Protein 7CDB (pdb70)

B-factor: mean 19.44, std 10.84, range [3.75, 73.02]

GO terms:
  GO:0061723 glycophagy (P, IMP)
  GO:0005515 protein binding (F, IPI)

Sequence (259 aa):
PGSEFMKFQYKEDHPFEYRKKEGEKIRKKYPDDRVPVIVEKAPKARVPDLDKRKYLVPSSDLTVGQFYFLIRRKRIHLRPEDALFFFVNNTIPPTSATMGQLYEDNHEEDYFLYVAYSDESVYGKPGSEFMKFQYKEDHPFEYRKKEGEKIRKKYPDRVPVIVEKAPKARVPDLDKRKYLVPSSDLTVGQFYFLIRKRIHLRPEDALFFFVNNTIPPTSATMGQLYEDNHEEDYFLYVAYSDESVYGKEEYGYECLDGKDCAS

Structure (mmCIF, N/CA/C/O backbone):
data_7CDB
#
_entry.id   7CDB
#
_cell.length_a   89.379
_cell.length_b   89.379
_cell.length_c   115.004
_cell.angle_alpha   90.000
_cell.angle_beta   90.000
_cell.angle_gamma   120.000
#
_symmetry.space_group_name_H-M   'P 61 2 2'
#
loop_
_entity.id
_entity.type
_enti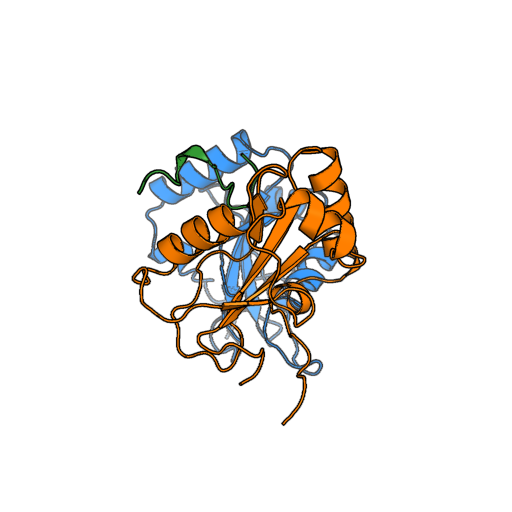ty.pdbx_description
1 polymer 'Gamma-aminobutyric acid receptor-associated protein-like 1'
2 polymer 'Gamma-aminobutyric acid receptor subunit gamma-2'
3 non-polymer 'CITRIC ACID'
4 non-polymer 'ACETATE ION'
5 water water
#
loop_
_atom_site.group_PDB
_atom_site.id
_atom_site.type_symbol
_atom_site.label_atom_id
_atom_site.label_alt_id
_atom_site.label_comp_id
_atom_site.label_asym_id
_atom_site.label_entity_id
_atom_site.label_seq_id
_atom_site.pdbx_PDB_ins_code
_atom_site.Cartn_x
_atom_site.Cartn_y
_atom_site.Cartn_z
_atom_site.occupancy
_atom_site.B_iso_or_equiv
_atom_site.auth_seq_id
_atom_site.auth_comp_id
_atom_site.auth_asym_id
_atom_site.auth_atom_id
_atom_site.pdbx_PDB_model_num
ATOM 1 N N . PRO A 1 2 ? 106.377 57.623 23.055 1.00 49.43 -4 PRO A N 1
ATOM 2 C CA . PRO A 1 2 ? 105.152 57.355 22.292 1.00 47.86 -4 PRO A CA 1
ATOM 3 C C . PRO A 1 2 ? 104.808 58.500 21.331 1.00 41.84 -4 PRO A C 1
ATOM 4 O O . PRO A 1 2 ? 104.631 59.639 21.763 1.00 42.73 -4 PRO A O 1
ATOM 8 N N . GLY A 1 3 ? 104.679 58.191 20.051 1.00 34.59 -3 GLY A N 1
ATOM 9 C CA . GLY A 1 3 ? 104.643 59.203 19.021 1.00 27.61 -3 GLY A CA 1
ATOM 10 C C . GLY A 1 3 ? 105.926 59.211 18.217 1.00 21.90 -3 GLY A C 1
ATOM 11 O O . GLY A 1 3 ? 106.705 58.256 18.214 1.00 21.82 -3 GLY A O 1
ATOM 12 N N . SER A 1 4 ? 106.146 60.314 17.516 1.00 15.88 -2 SER A N 1
ATOM 13 C CA . SER A 1 4 ? 107.275 60.373 16.602 1.00 13.02 -2 SER A CA 1
ATOM 14 C C . SER A 1 4 ? 108.605 60.547 17.347 1.00 10.15 -2 SER A C 1
ATOM 15 O O . SER A 1 4 ? 108.668 60.975 18.501 1.00 12.06 -2 SER A O 1
ATOM 18 N N . GLU A 1 5 ? 109.688 60.232 16.654 1.00 10.03 -1 GLU A N 1
ATOM 19 C CA . GLU A 1 5 ? 111.004 60.479 17.205 1.00 11.94 -1 GLU A CA 1
ATOM 20 C C . GLU A 1 5 ? 111.894 60.970 16.075 1.00 9.81 -1 GLU A C 1
ATOM 21 O O . GLU A 1 5 ? 111.725 60.557 14.927 1.00 10.92 -1 GLU A O 1
ATOM 27 N N . PHE A 1 6 ? 112.804 61.888 16.390 1.00 8.20 0 PHE A N 1
ATOM 28 C CA . PHE A 1 6 ? 113.687 62.436 15.367 1.00 10.79 0 PHE A CA 1
ATOM 29 C C . PHE A 1 6 ? 114.618 61.352 14.816 1.00 10.71 0 PHE A C 1
ATOM 30 O O . PHE A 1 6 ? 115.195 60.566 15.572 1.00 7.97 0 PHE A O 1
ATOM 38 N N . MET A 1 7 ? 114.739 61.293 13.491 1.00 9.43 1 MET A N 1
ATOM 39 C CA . MET A 1 7 ? 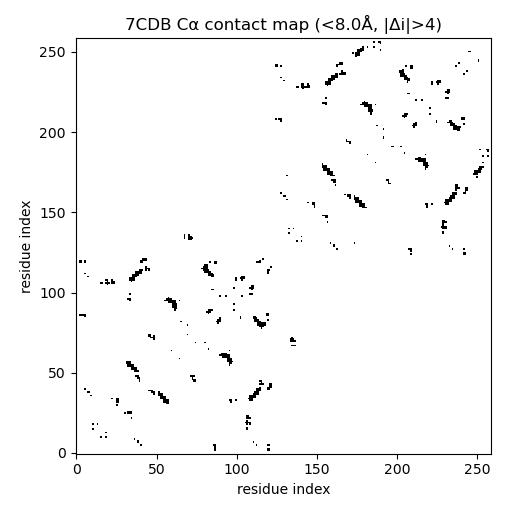115.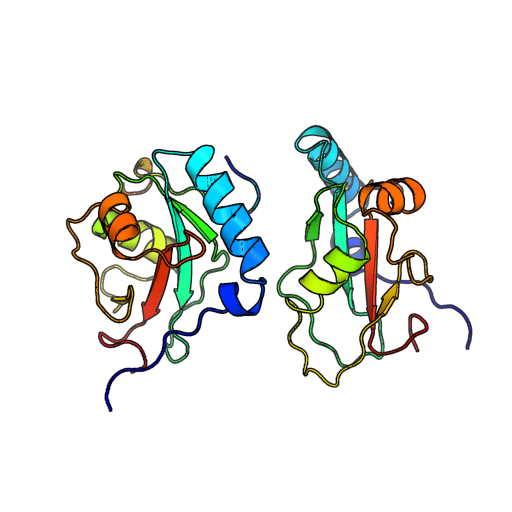598 60.302 12.834 1.00 8.74 1 MET A CA 1
ATOM 40 C C . MET A 1 7 ? 117.050 60.776 12.895 1.00 7.68 1 MET A C 1
ATOM 41 O O . MET A 1 7 ? 117.412 61.790 12.291 1.00 7.57 1 MET A O 1
ATOM 46 N N . LYS A 1 8 ? 117.872 60.083 13.665 1.00 10.27 2 LYS A N 1
ATOM 47 C CA . LYS A 1 8 ? 119.282 60.425 13.768 1.00 11.64 2 LYS A CA 1
ATOM 48 C C . LYS A 1 8 ? 120.071 59.594 12.767 1.00 11.73 2 LYS A C 1
ATOM 49 O O . LYS A 1 8 ? 119.909 58.371 12.701 1.00 11.49 2 LYS A O 1
ATOM 55 N N . PHE A 1 9 ? 120.952 60.246 12.023 1.00 9.53 3 PHE A N 1
ATOM 56 C CA . PHE A 1 9 ? 121.795 59.558 11.063 1.00 9.62 3 PHE A CA 1
ATOM 57 C C . PHE A 1 9 ? 123.251 59.773 11.423 1.00 14.04 3 PHE A C 1
ATOM 58 O O . PHE A 1 9 ? 123.701 60.918 11.580 1.00 12.33 3 PHE A O 1
ATOM 66 N N . GLN A 1 10 ? 123.982 58.667 11.546 1.00 15.67 4 GLN A N 1
ATOM 67 C CA . GLN A 1 10 ? 125.408 58.757 11.813 1.00 18.90 4 GLN A CA 1
ATOM 68 C C . GLN A 1 10 ? 126.126 59.536 10.724 1.00 15.93 4 GLN A C 1
ATOM 69 O O . GLN A 1 10 ? 127.108 60.227 11.013 1.00 11.80 4 GLN A O 1
ATOM 75 N N . TYR A 1 11 ? 125.666 59.428 9.470 1.00 14.13 5 TYR A N 1
ATOM 76 C CA . TYR A 1 11 ? 126.304 60.184 8.399 1.00 14.16 5 TYR A CA 1
ATOM 77 C C . TYR A 1 11 ? 126.288 61.682 8.705 1.00 13.18 5 TYR A C 1
ATOM 78 O O . TYR A 1 11 ? 127.271 62.386 8.427 1.00 12.65 5 TYR A O 1
ATOM 87 N N . LYS A 1 12 ? 125.208 62.179 9.339 1.00 11.19 6 LYS A N 1
ATOM 88 C CA . LYS A 1 12 ? 125.135 63.592 9.710 1.00 13.03 6 LYS A CA 1
ATOM 89 C C . LYS A 1 12 ? 125.963 63.915 10.948 1.00 16.60 6 LYS A C 1
ATOM 90 O O . LYS A 1 12 ? 126.481 65.037 11.066 1.00 13.23 6 LYS A O 1
ATOM 96 N N . GLU A 1 13 ? 126.107 62.963 11.880 1.00 17.02 7 GLU A N 1
ATOM 97 C CA . GLU A 1 13 ? 127.020 63.177 13.003 1.00 19.49 7 GLU A CA 1
ATOM 98 C C . GLU A 1 13 ? 128.477 63.183 12.563 1.00 18.68 7 GLU A C 1
ATOM 99 O O . GLU A 1 13 ? 129.296 63.904 13.147 1.00 17.93 7 GLU A O 1
ATOM 105 N N . ASP A 1 14 ? 128.832 62.358 11.569 1.00 17.30 8 ASP A N 1
ATOM 106 C CA . ASP A 1 14 ? 130.237 62.167 11.223 1.00 17.98 8 ASP A CA 1
ATOM 107 C C . ASP A 1 14 ? 130.771 63.234 10.286 1.00 16.29 8 ASP A C 1
ATOM 108 O O . ASP A 1 14 ? 131.987 63.393 10.198 1.00 16.22 8 ASP A O 1
ATOM 113 N N . HIS A 1 15 ? 129.904 63.947 9.567 1.00 15.23 9 HIS A N 1
ATOM 114 C CA . HIS A 1 15 ? 130.352 64.888 8.542 1.00 15.77 9 HIS A CA 1
ATOM 115 C C . HIS A 1 15 ? 129.644 66.221 8.747 1.00 15.11 9 HIS A C 1
ATOM 116 O O . HIS A 1 15 ? 128.398 66.253 8.813 1.00 18.17 9 HIS A O 1
ATOM 123 N N . PRO A 1 16 ? 130.377 67.337 8.803 1.00 15.52 10 PRO A N 1
ATOM 124 C CA . PRO A 1 16 ? 129.734 68.662 8.867 1.00 14.72 10 PRO A CA 1
ATOM 125 C C . PRO A 1 16 ? 128.788 68.886 7.694 1.00 12.75 10 PRO A C 1
ATOM 126 O O . PRO A 1 16 ? 128.964 68.314 6.620 1.00 13.13 10 PRO A O 1
ATOM 130 N N . PHE A 1 17 ? 127.804 69.775 7.896 1.00 14.20 11 PHE A N 1
ATOM 131 C CA . PHE A 1 17 ? 126.861 70.096 6.822 1.00 14.18 11 PHE A CA 1
ATOM 132 C C . PHE A 1 17 ? 127.567 70.507 5.536 1.00 15.12 11 PHE A C 1
ATOM 133 O O . PHE A 1 17 ? 127.181 70.087 4.437 1.00 14.10 11 PHE A O 1
ATOM 141 N N . GLU A 1 18 ? 128.599 71.335 5.636 1.00 16.83 12 GLU A N 1
ATOM 142 C CA . GLU A 1 18 ? 129.177 71.848 4.401 1.00 20.94 12 GLU A CA 1
ATOM 143 C C . GLU A 1 18 ? 129.870 70.734 3.622 1.00 19.38 12 GLU A C 1
ATOM 144 O O . GLU A 1 18 ? 129.776 70.687 2.393 1.00 18.59 12 GLU A O 1
ATOM 150 N N . TYR A 1 19 ? 130.512 69.798 4.321 1.00 17.48 13 TYR A N 1
ATOM 151 C CA . TYR A 1 19 ? 131.053 68.608 3.670 1.00 16.31 13 TYR A CA 1
ATOM 152 C C . TYR A 1 19 ? 129.957 67.821 2.954 1.00 16.99 13 TYR A C 1
ATOM 153 O O . TYR A 1 19 ? 130.128 67.396 1.800 1.00 14.64 13 TYR A O 1
ATOM 162 N N . ARG A 1 20 ? 128.830 67.592 3.633 1.00 13.43 14 ARG A N 1
ATOM 163 C CA . ARG A 1 20 ? 127.762 66.808 3.022 1.00 13.60 14 ARG A CA 1
ATOM 164 C C . ARG A 1 20 ? 127.215 67.520 1.802 1.00 14.19 14 ARG A C 1
ATOM 165 O O . ARG A 1 20 ? 127.039 66.906 0.744 1.00 14.40 14 ARG A O 1
ATOM 173 N N . LYS A 1 21 ? 126.997 68.834 1.911 1.00 15.07 15 LYS A N 1
ATOM 174 C CA . LYS A 1 21 ? 126.459 69.585 0.782 1.00 16.89 15 LYS A CA 1
ATOM 175 C C . LYS A 1 21 ? 127.405 69.572 -0.426 1.00 17.26 15 LYS A C 1
ATOM 176 O O . LYS A 1 21 ? 126.932 69.437 -1.565 1.00 18.26 15 LYS A O 1
ATOM 182 N N . LYS A 1 22 ? 128.736 69.705 -0.222 1.00 18.60 16 LYS A N 1
ATOM 183 C CA . LYS A 1 22 ? 129.657 69.554 -1.365 1.00 21.43 16 LYS A CA 1
ATOM 184 C C . LYS A 1 22 ? 129.457 68.218 -2.054 1.00 19.51 16 LYS A C 1
ATOM 185 O O . LYS A 1 22 ? 129.444 68.136 -3.287 1.00 17.30 16 LYS A O 1
ATOM 191 N N . GLU A 1 23 ? 129.391 67.142 -1.266 1.00 20.18 17 GLU A N 1
ATOM 192 C CA . GLU A 1 23 ? 129.319 65.814 -1.856 1.00 20.81 17 GLU A CA 1
ATOM 193 C C . GLU A 1 23 ? 127.989 65.623 -2.575 1.00 18.04 17 GLU A C 1
ATOM 194 O O . GLU A 1 23 ? 127.954 65.181 -3.734 1.00 15.11 17 GLU A O 1
ATOM 200 N N . GLY A 1 24 ? 126.887 66.007 -1.920 1.00 16.89 18 GLY A N 1
ATOM 201 C CA . GLY A 1 24 ? 125.586 65.939 -2.568 1.00 15.45 18 GLY A CA 1
ATOM 202 C C . GLY A 1 24 ? 125.546 66.690 -3.887 1.00 20.19 18 GLY A C 1
ATOM 203 O O . GLY A 1 24 ? 125.024 66.184 -4.886 1.00 23.56 18 GLY A O 1
ATOM 204 N N . GLU A 1 25 ? 126.106 67.900 -3.916 1.00 18.70 19 GLU A N 1
ATOM 205 C CA . GLU A 1 25 ? 126.080 68.677 -5.148 1.00 22.71 19 GLU A CA 1
ATOM 206 C C . GLU A 1 25 ? 127.003 68.077 -6.205 1.00 22.99 19 GLU A C 1
ATOM 207 O O . GLU A 1 25 ? 126.627 67.983 -7.376 1.00 23.15 19 GLU A O 1
ATOM 213 N N . LYS A 1 26 ? 128.210 67.661 -5.817 1.00 23.19 20 LYS A N 1
ATOM 214 C CA . LYS A 1 26 ? 129.116 67.018 -6.771 1.00 22.93 20 LYS A CA 1
ATOM 215 C C . LYS A 1 26 ? 128.459 65.804 -7.423 1.00 19.51 20 LYS A C 1
ATOM 216 O O . LYS A 1 26 ? 128.520 65.625 -8.646 1.00 18.22 20 LYS A O 1
ATOM 219 N N . ILE A 1 27 ? 127.808 64.969 -6.611 1.00 18.53 21 ILE A N 1
ATOM 220 C CA . ILE A 1 27 ? 127.150 63.759 -7.102 1.00 17.57 21 ILE A CA 1
ATOM 221 C C . ILE A 1 27 ? 126.051 64.108 -8.100 1.00 19.84 21 ILE A C 1
ATOM 222 O O . ILE A 1 27 ? 125.943 63.504 -9.177 1.00 19.80 21 ILE A O 1
ATOM 227 N N . ARG A 1 28 ? 125.195 65.071 -7.742 1.00 20.56 22 ARG A N 1
ATOM 228 C CA . ARG A 1 28 ? 124.127 65.471 -8.654 1.00 21.21 22 ARG A CA 1
ATOM 229 C C . ARG A 1 28 ? 124.681 66.048 -9.945 1.00 21.77 22 ARG A C 1
ATOM 230 O O . ARG A 1 28 ? 124.087 65.853 -11.008 1.00 23.35 22 ARG A O 1
ATOM 238 N N . LYS A 1 29 ? 125.815 66.755 -9.886 1.00 19.77 23 LYS A N 1
ATOM 239 C CA . LYS A 1 29 ? 126.406 67.260 -11.118 1.00 20.85 23 LYS A CA 1
ATOM 240 C C . LYS A 1 29 ? 127.053 66.141 -11.933 1.00 22.72 23 LYS A C 1
ATOM 241 O O . LYS A 1 29 ? 126.894 66.083 -13.161 1.00 21.45 23 LYS A O 1
ATOM 243 N N . LYS A 1 30 ? 127.801 65.254 -11.280 1.00 22.47 24 LYS A N 1
ATOM 244 C CA . LYS A 1 30 ? 128.548 64.232 -12.013 1.00 23.07 24 LYS A CA 1
ATOM 245 C C . LYS A 1 30 ? 127.652 63.107 -12.531 1.00 21.12 24 LYS A C 1
ATOM 246 O O . LYS A 1 30 ? 127.920 62.557 -13.606 1.00 18.84 24 LYS A O 1
ATOM 249 N N . TYR A 1 31 ? 126.600 62.740 -11.785 1.00 20.16 25 TYR A N 1
ATOM 250 C CA . TYR A 1 31 ? 125.685 61.657 -12.161 1.00 19.75 25 TYR A CA 1
ATOM 251 C C . TYR A 1 31 ? 124.246 62.160 -12.142 1.00 16.55 25 TYR A C 1
ATOM 252 O O . TYR A 1 31 ? 123.468 61.812 -11.244 1.00 18.10 25 TYR A O 1
ATOM 261 N N . PRO A 1 32 ? 123.838 62.928 -13.151 1.00 19.77 26 PRO A N 1
ATOM 262 C CA . PRO A 1 32 ? 122.479 63.507 -13.127 1.00 19.24 26 PRO A CA 1
ATOM 263 C C . PRO A 1 32 ? 121.370 62.475 -13.148 1.00 19.17 26 PRO A C 1
ATOM 264 O O . PRO A 1 32 ? 120.234 62.807 -12.782 1.00 22.09 26 PRO A O 1
ATOM 268 N N . ASP A 1 33 ? 121.640 61.239 -13.562 1.00 19.75 27 ASP A N 1
ATOM 269 C CA A ASP A 1 33 ? 120.582 60.234 -13.580 0.63 19.33 27 ASP A CA 1
ATOM 270 C CA B ASP A 1 33 ? 120.649 60.174 -13.607 0.37 19.44 27 ASP A CA 1
ATOM 271 C C . ASP A 1 33 ? 120.527 59.421 -12.292 1.00 18.65 27 ASP A C 1
ATOM 272 O O . ASP A 1 33 ? 119.739 58.472 -12.206 1.00 18.66 27 ASP A O 1
ATOM 281 N N . ARG A 1 34 ? 121.307 59.794 -11.280 1.00 17.59 28 ARG A N 1
ATOM 282 C CA . ARG A 1 34 ? 121.326 59.110 -9.996 1.00 15.03 28 ARG A CA 1
ATOM 283 C C . ARG A 1 34 ? 121.004 60.078 -8.861 1.00 13.87 28 ARG A C 1
ATOM 284 O O . ARG A 1 34 ? 121.153 61.299 -8.989 1.00 13.09 28 ARG A O 1
ATOM 292 N N . VAL A 1 35 ? 120.550 59.518 -7.743 1.00 13.84 29 VAL A N 1
ATOM 293 C CA . VAL A 1 35 ? 120.325 60.314 -6.541 1.00 13.03 29 VAL A CA 1
ATOM 294 C C . VAL A 1 35 ? 121.134 59.726 -5.384 1.00 12.35 29 VAL A C 1
ATOM 295 O O . VAL A 1 35 ? 121.166 58.495 -5.193 1.00 11.81 29 VAL A O 1
ATOM 299 N N . PRO A 1 36 ? 121.799 60.570 -4.595 1.00 10.00 30 PRO A N 1
ATOM 300 C CA . PRO A 1 36 ? 122.598 60.080 -3.461 1.00 12.54 30 PRO A CA 1
ATOM 301 C C . PRO A 1 36 ? 121.707 59.814 -2.258 1.00 12.14 30 PRO A C 1
ATOM 302 O O . PRO A 1 36 ? 120.864 60.643 -1.892 1.00 9.92 30 PRO A O 1
ATOM 306 N N . VAL A 1 37 ? 121.899 58.650 -1.645 1.00 11.11 31 VAL A N 1
ATOM 307 C CA . VAL A 1 37 ? 120.996 58.151 -0.611 1.00 9.64 31 VAL A CA 1
ATOM 308 C C . VAL A 1 37 ? 121.838 57.602 0.527 1.00 11.67 31 VAL A C 1
ATOM 309 O O . VAL A 1 37 ? 122.795 56.856 0.286 1.00 11.53 31 VAL A O 1
ATOM 313 N N . ILE A 1 38 ? 121.483 57.977 1.759 1.00 8.23 32 ILE A N 1
ATOM 314 C CA . ILE A 1 38 ? 122.085 57.437 2.975 1.00 9.10 32 ILE A CA 1
ATOM 315 C C . ILE A 1 38 ? 121.098 56.449 3.583 1.00 9.72 32 ILE A C 1
ATOM 316 O O . ILE A 1 38 ? 119.918 56.783 3.773 1.00 8.47 32 ILE A O 1
ATOM 321 N N . VAL A 1 39 ? 121.561 55.231 3.882 1.00 9.09 33 VAL A N 1
ATOM 322 C CA . VAL A 1 39 ? 120.675 54.177 4.373 1.00 9.45 33 VAL A CA 1
ATOM 323 C C . VAL A 1 39 ? 121.252 53.642 5.682 1.00 11.04 33 VAL A C 1
ATOM 324 O O . VAL A 1 39 ? 122.342 53.060 5.687 1.00 11.80 33 VAL A O 1
ATOM 328 N N . GLU A 1 40 ? 120.540 53.856 6.7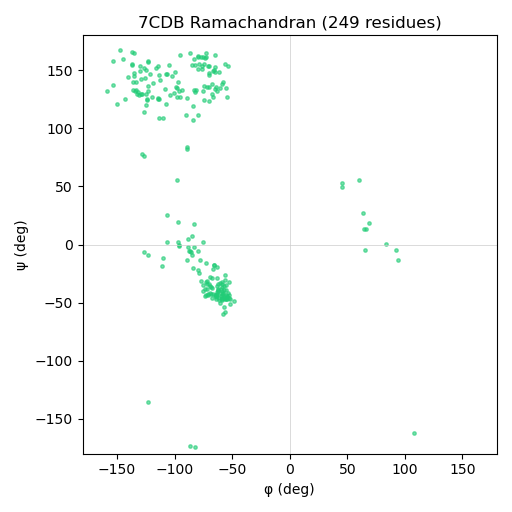97 1.00 10.38 34 GLU A N 1
ATOM 329 C CA . GLU A 1 40 ? 121.007 53.411 8.115 1.00 9.80 34 GLU A CA 1
ATOM 330 C C . GLU A 1 40 ? 119.868 52.788 8.910 1.00 12.57 34 GLU A C 1
ATOM 331 O O . GLU A 1 40 ? 118.693 52.944 8.570 1.00 10.91 34 GLU A O 1
ATOM 337 N N . LYS A 1 41 ? 120.227 52.085 9.992 1.00 10.02 35 LYS A N 1
ATOM 338 C CA . LYS A 1 41 ? 119.208 51.439 10.809 1.00 12.90 35 LYS A CA 1
ATOM 339 C C . LYS A 1 41 ? 118.520 52.423 11.756 1.00 13.25 35 LYS A C 1
ATOM 340 O O . LYS A 1 41 ? 119.100 53.419 12.201 1.00 10.93 35 LYS A O 1
ATOM 346 N N . ALA A 1 42 ? 117.270 52.121 12.066 1.00 11.35 36 ALA A N 1
ATOM 347 C CA . ALA A 1 42 ? 116.507 52.815 13.086 1.00 9.41 36 ALA A CA 1
ATOM 348 C C . ALA A 1 42 ? 116.849 52.263 14.470 1.00 9.59 36 ALA A C 1
ATOM 349 O O . ALA A 1 42 ? 117.289 51.114 14.599 1.00 10.00 36 ALA A O 1
ATOM 351 N N . PRO A 1 43 ? 116.674 53.058 15.522 1.00 9.65 37 PRO A N 1
ATOM 352 C CA . PRO A 1 43 ? 116.956 52.549 16.868 1.00 11.46 37 PRO A CA 1
ATOM 353 C C . PRO A 1 43 ? 115.993 51.432 17.240 1.00 13.43 37 PRO A C 1
ATOM 354 O O . PRO A 1 43 ? 114.950 51.237 16.608 1.00 13.66 37 PRO A O 1
ATOM 358 N N . LYS A 1 44 ? 116.379 50.676 18.270 1.00 14.85 38 LYS A N 1
ATOM 359 C CA . LYS A 1 44 ? 115.629 49.570 18.873 1.00 16.88 38 LYS A CA 1
ATOM 360 C C . LYS A 1 44 ? 115.438 48.377 17.945 1.00 15.59 38 LYS A C 1
ATOM 361 O O . LYS A 1 44 ? 114.895 47.349 18.385 1.00 16.07 38 LYS A O 1
ATOM 367 N N . ALA A 1 45 ? 115.866 48.460 16.690 1.00 14.87 39 ALA A N 1
ATOM 368 C CA . ALA A 1 45 ? 115.752 47.341 15.767 1.00 14.21 39 ALA A CA 1
ATOM 369 C C . ALA A 1 45 ? 116.999 46.476 15.874 1.00 14.44 39 ALA A C 1
ATOM 370 O O . ALA A 1 45 ? 118.116 46.989 15.758 1.00 11.35 39 ALA A O 1
ATOM 372 N N . ARG A 1 46 ? 116.818 45.172 16.117 1.00 9.75 40 ARG A N 1
ATOM 373 C CA . ARG A 1 46 ? 117.952 44.249 16.121 1.00 12.67 40 ARG A CA 1
ATOM 374 C C . ARG A 1 46 ? 118.133 43.734 14.696 1.00 17.71 40 ARG A C 1
ATOM 375 O O . ARG A 1 46 ? 117.673 42.654 14.325 1.00 17.11 40 ARG A O 1
ATOM 383 N N . VAL A 1 47 ? 118.808 44.555 13.896 1.00 18.12 41 VAL A N 1
ATOM 384 C CA . VAL A 1 47 ? 119.064 44.312 12.475 1.00 16.61 41 VAL A CA 1
ATOM 385 C C . VAL A 1 47 ? 120.511 44.682 12.192 1.00 17.31 41 VAL A C 1
ATOM 386 O O . VAL A 1 47 ? 121.116 45.470 12.939 1.00 19.40 41 VAL A O 1
ATOM 390 N N . PRO A 1 48 ? 121.117 44.108 11.149 1.00 18.79 42 PRO A N 1
ATOM 391 C CA . PRO A 1 48 ? 122.503 44.465 10.808 1.00 19.54 42 PRO A CA 1
ATOM 392 C C . PRO A 1 48 ? 122.620 45.870 10.247 1.00 21.94 42 PRO A C 1
ATOM 393 O O . PRO A 1 48 ? 121.675 46.421 9.670 1.00 18.46 42 PRO A O 1
ATOM 397 N N . ASP A 1 49 ? 123.800 46.455 10.435 1.00 21.26 43 ASP A N 1
ATOM 398 C CA . ASP A 1 49 ? 124.224 47.515 9.536 1.00 22.85 43 ASP A CA 1
ATOM 399 C C . ASP A 1 49 ? 124.451 46.936 8.142 1.00 20.57 43 ASP A C 1
ATOM 400 O O . ASP A 1 49 ? 124.821 45.770 7.978 1.00 21.19 43 ASP A O 1
ATOM 405 N N . LEU A 1 50 ? 124.225 47.764 7.129 1.00 20.17 44 LEU A N 1
ATOM 406 C CA . LEU A 1 50 ? 124.702 47.418 5.802 1.00 18.07 44 LEU A CA 1
ATOM 407 C C . LEU A 1 50 ? 126.213 47.572 5.758 1.00 18.31 44 LEU A C 1
ATOM 408 O O . LEU A 1 50 ? 126.805 48.254 6.595 1.00 12.79 44 LEU A O 1
ATOM 413 N N . ASP A 1 51 ? 126.836 46.934 4.762 1.00 19.31 45 ASP A N 1
ATOM 414 C CA . ASP A 1 51 ? 128.284 47.052 4.607 1.00 20.58 45 ASP A CA 1
ATOM 415 C C . ASP A 1 51 ? 128.696 48.489 4.315 1.00 21.47 45 ASP A C 1
ATOM 416 O O . ASP A 1 51 ? 129.817 48.892 4.648 1.00 23.46 45 ASP A O 1
ATOM 421 N N . LYS A 1 52 ? 127.815 49.269 3.683 1.00 19.92 46 LYS A N 1
ATOM 422 C CA . LYS A 1 52 ? 128.029 50.695 3.490 1.00 20.23 46 LYS A CA 1
ATOM 423 C C . LYS A 1 52 ? 126.687 51.409 3.578 1.00 18.94 46 LYS A C 1
ATOM 424 O O . LYS A 1 52 ? 125.617 50.808 3.432 1.00 11.32 46 LYS A O 1
ATOM 430 N N . ARG A 1 53 ? 126.755 52.707 3.845 1.00 11.58 47 ARG A N 1
ATOM 431 C CA . ARG A 1 53 ? 125.548 53.474 4.069 1.00 10.97 47 ARG A CA 1
ATOM 432 C C . ARG A 1 53 ? 125.249 54.468 2.957 1.00 10.30 47 ARG A C 1
ATOM 433 O O . ARG A 1 53 ? 124.112 54.919 2.866 1.00 10.54 47 ARG A O 1
ATOM 441 N N . LYS A 1 54 ? 126.236 54.819 2.117 1.00 12.89 48 LYS A N 1
ATOM 442 C CA . LYS A 1 54 ? 126.048 55.766 1.021 1.00 14.67 48 LYS A CA 1
ATOM 443 C C . LYS A 1 54 ? 125.821 55.030 -0.297 1.00 14.39 48 LYS A C 1
ATOM 444 O O . LYS A 1 54 ? 126.629 54.178 -0.681 1.00 14.81 48 LYS A O 1
ATOM 450 N N . TYR A 1 55 ? 124.735 55.377 -0.993 1.00 14.31 49 TYR A N 1
ATOM 451 C CA . TYR A 1 55 ? 124.349 54.749 -2.256 1.00 14.80 49 TYR A CA 1
ATOM 452 C C . TYR A 1 55 ? 124.078 55.812 -3.306 1.00 16.91 49 TYR A C 1
ATOM 453 O O . TYR A 1 55 ? 123.526 56.871 -2.995 1.00 17.84 49 TYR A O 1
ATOM 462 N N . LEU A 1 56 ? 124.460 55.525 -4.547 1.00 16.14 50 LEU A N 1
ATOM 463 C CA . LEU A 1 56 ? 124.085 56.346 -5.696 1.00 20.03 50 LEU A CA 1
ATOM 464 C C . LEU A 1 56 ? 123.091 55.522 -6.507 1.00 18.68 50 LEU A C 1
ATOM 465 O O . LEU A 1 56 ? 123.465 54.534 -7.150 1.00 17.14 50 LEU A O 1
ATOM 470 N N . VAL A 1 57 ? 121.836 55.936 -6.478 1.00 16.29 51 VAL A N 1
ATOM 471 C CA . VAL A 1 57 ? 120.713 55.121 -6.923 1.00 17.43 51 VAL A CA 1
ATOM 472 C C . VAL A 1 57 ? 120.197 55.692 -8.237 1.00 17.76 51 VAL A C 1
ATOM 473 O O . VAL A 1 57 ? 120.030 56.914 -8.345 1.00 15.48 51 VAL A O 1
ATOM 477 N N . PRO A 1 58 ? 119.943 54.862 -9.254 1.00 17.24 52 PRO A N 1
ATOM 478 C CA . PRO A 1 58 ? 119.281 55.361 -10.468 1.00 17.40 52 PRO A CA 1
ATOM 479 C C . PRO A 1 58 ? 117.955 56.029 -10.126 1.00 15.62 52 PRO A C 1
ATOM 480 O O . PRO A 1 58 ? 117.156 55.491 -9.362 1.00 15.11 52 PRO A O 1
ATOM 484 N N . SER A 1 59 ? 117.713 57.202 -10.725 1.00 15.43 53 SER A N 1
ATOM 485 C CA A SER A 1 59 ? 116.518 57.986 -10.413 0.52 14.33 53 SER A CA 1
ATOM 486 C CA B SER A 1 59 ? 116.518 57.966 -10.375 0.48 14.29 53 SER A CA 1
ATOM 487 C C . SER A 1 59 ? 115.227 57.261 -10.779 1.00 14.75 53 SER A C 1
ATOM 488 O O . SER A 1 59 ? 114.171 57.547 -10.203 1.00 12.10 53 SER A O 1
ATOM 493 N N . ASP A 1 60 ? 115.274 56.341 -11.742 1.00 14.97 54 ASP A N 1
ATOM 494 C CA . ASP A 1 60 ? 114.056 55.668 -12.177 1.00 17.43 54 ASP A CA 1
ATOM 495 C C . ASP A 1 60 ? 113.841 54.317 -11.503 1.00 17.31 54 ASP A C 1
ATOM 496 O O . ASP A 1 60 ? 112.813 53.673 -11.744 1.00 17.25 54 ASP A O 1
ATOM 501 N N . LEU A 1 61 ? 114.762 53.883 -10.643 1.00 15.90 55 LEU A N 1
ATOM 502 C CA . LEU A 1 61 ? 114.488 52.733 -9.787 1.00 15.47 55 LEU A CA 1
ATOM 503 C C . LEU A 1 61 ? 113.288 53.032 -8.890 1.00 11.74 55 LEU A C 1
ATOM 504 O O . LEU A 1 61 ? 113.180 54.125 -8.326 1.00 9.84 55 LEU A O 1
ATOM 509 N N . THR A 1 62 ? 112.363 52.076 -8.786 1.00 9.94 56 THR A N 1
ATOM 510 C CA . THR A 1 62 ? 111.223 52.299 -7.913 1.00 15.50 56 THR A CA 1
ATOM 511 C C . THR A 1 62 ? 111.611 52.032 -6.461 1.00 14.55 56 THR A C 1
ATOM 512 O O . THR A 1 62 ? 112.600 51.358 -6.156 1.00 9.79 56 THR A O 1
ATOM 516 N N . VAL A 1 63 ? 110.797 52.566 -5.554 1.00 13.19 57 VAL A N 1
ATOM 517 C CA . VAL A 1 63 ? 111.024 52.305 -4.143 1.00 10.46 57 VAL A CA 1
ATOM 518 C C . VAL A 1 63 ? 110.895 50.814 -3.864 1.00 11.05 57 VAL A C 1
ATOM 519 O O . VAL A 1 63 ? 111.680 50.244 -3.095 1.00 11.82 57 VAL A O 1
ATOM 523 N N . GLY A 1 64 ? 109.927 50.156 -4.513 1.00 9.46 58 GLY A N 1
ATOM 524 C CA . GLY A 1 64 ? 109.784 48.717 -4.347 1.00 11.58 58 GLY A CA 1
ATOM 525 C C . GLY A 1 64 ? 111.033 47.964 -4.760 1.00 10.10 58 GLY A C 1
ATOM 526 O O . GLY A 1 64 ? 111.445 47.007 -4.095 1.00 10.08 58 GLY A O 1
ATOM 527 N N . GLN A 1 65 ? 111.658 48.394 -5.851 1.00 9.70 59 GLN A N 1
ATOM 528 C CA . GLN A 1 65 ? 112.874 47.733 -6.321 1.00 17.80 59 GLN A CA 1
ATOM 529 C C . GLN A 1 65 ? 114.051 48.047 -5.405 1.00 16.10 59 GLN A C 1
ATOM 530 O O . GLN A 1 65 ? 114.898 47.182 -5.149 1.00 14.22 59 GLN A O 1
ATOM 536 N N . PHE A 1 66 ? 114.129 49.286 -4.915 1.00 11.23 60 PHE A N 1
ATOM 537 C CA . PHE A 1 66 ? 115.191 49.636 -3.976 1.00 13.20 60 PHE A CA 1
ATOM 538 C C . PHE A 1 66 ? 115.077 48.823 -2.699 1.00 14.38 60 PHE A C 1
ATOM 539 O O . PHE A 1 66 ? 116.088 48.370 -2.143 1.00 15.73 60 PHE A O 1
ATOM 547 N N . TYR A 1 67 ? 113.850 48.625 -2.217 1.00 10.54 61 TYR A N 1
ATOM 548 C CA . TYR A 1 67 ? 113.636 47.770 -1.063 1.00 11.22 61 TYR A CA 1
ATOM 549 C C . TYR A 1 67 ? 114.148 46.348 -1.320 1.00 12.06 61 TYR A C 1
ATOM 550 O O . TYR A 1 67 ? 114.821 45.765 -0.469 1.00 13.12 61 TYR A O 1
ATOM 559 N N . PHE A 1 68 ? 113.825 45.776 -2.482 1.00 12.47 62 PHE A N 1
ATOM 560 C CA . PHE A 1 68 ? 114.341 44.452 -2.855 1.00 16.30 62 PHE A CA 1
ATOM 561 C C . PHE A 1 68 ? 115.860 44.410 -2.712 1.00 14.16 62 PHE A C 1
ATOM 562 O O . PHE A 1 68 ? 116.409 43.537 -2.029 1.00 14.18 62 PHE A O 1
ATOM 570 N N . LEU A 1 69 ? 116.551 45.386 -3.305 1.00 11.90 63 LEU A N 1
ATOM 571 C CA . LEU A 1 69 ? 118.013 45.351 -3.295 1.00 13.78 63 LEU A CA 1
ATOM 572 C C . LEU A 1 69 ? 118.570 45.495 -1.895 1.00 13.28 63 LEU A C 1
ATOM 573 O O . LEU A 1 69 ? 119.502 44.775 -1.522 1.00 14.86 63 LEU A O 1
ATOM 578 N N . ILE A 1 70 ? 118.022 46.414 -1.100 1.00 13.39 64 ILE A N 1
ATOM 579 C CA . ILE A 1 70 ? 118.546 46.606 0.249 1.00 11.84 64 ILE A CA 1
ATOM 580 C C . ILE A 1 70 ? 118.219 45.406 1.126 1.00 12.80 64 ILE A C 1
ATOM 581 O O . ILE A 1 70 ? 119.058 44.942 1.910 1.00 13.63 64 ILE A O 1
ATOM 586 N N . ARG A 1 71 ? 116.997 44.887 1.012 1.00 11.13 65 ARG A N 1
ATOM 587 C CA A ARG A 1 71 ? 116.635 43.716 1.795 0.58 14.29 65 ARG A CA 1
ATOM 588 C CA B ARG A 1 71 ? 116.610 43.707 1.775 0.42 14.43 65 ARG A CA 1
ATOM 589 C C . ARG A 1 71 ? 117.512 42.525 1.445 1.00 18.40 65 ARG A C 1
ATOM 590 O O . ARG A 1 71 ? 117.836 41.712 2.321 1.00 21.31 65 ARG A O 1
ATOM 605 N N . LYS A 1 72 ? 117.921 42.411 0.180 1.00 16.81 66 LYS A N 1
ATOM 606 C CA . LYS A 1 72 ? 118.819 41.338 -0.204 1.00 18.47 66 LYS A CA 1
ATOM 607 C C . LYS A 1 72 ? 120.221 41.615 0.312 1.00 16.58 66 LYS A C 1
ATOM 608 O O . LYS A 1 72 ? 120.908 40.700 0.772 1.00 16.52 66 LYS A O 1
ATOM 614 N N . ARG A 1 73 ? 120.649 42.880 0.277 1.00 17.22 67 ARG A N 1
ATOM 615 C CA . ARG A 1 73 ? 121.987 43.232 0.748 1.00 18.64 67 ARG A CA 1
ATOM 616 C C . ARG A 1 73 ? 122.118 43.051 2.255 1.00 20.80 67 ARG A C 1
ATOM 617 O O . ARG A 1 73 ? 123.164 42.628 2.748 1.00 24.21 67 ARG A O 1
ATOM 625 N N . ILE A 1 74 ? 121.073 43.372 3.004 1.00 20.36 68 ILE A N 1
ATOM 626 C CA . ILE A 1 74 ? 121.133 43.257 4.451 1.00 20.88 68 ILE A CA 1
ATOM 627 C C . ILE A 1 74 ? 121.171 41.785 4.855 1.00 24.54 68 ILE A C 1
ATOM 628 O O . ILE A 1 74 ? 120.601 40.906 4.195 1.00 24.79 68 ILE A O 1
ATOM 633 N N . HIS A 1 75 ? 121.856 41.503 5.954 1.00 28.80 69 HIS A N 1
ATOM 634 C CA . HIS A 1 75 ? 122.020 40.118 6.390 1.00 36.56 69 HIS A CA 1
ATOM 635 C C . HIS A 1 75 ? 120.853 39.752 7.308 1.00 37.37 69 HIS A C 1
ATOM 636 O O . HIS A 1 75 ? 120.938 39.812 8.537 1.00 40.20 69 HIS A O 1
ATOM 643 N N . LEU A 1 76 ? 119.735 39.359 6.682 1.00 35.69 70 LEU A N 1
ATOM 644 C CA . LEU A 1 76 ? 118.512 39.002 7.395 1.00 35.84 70 LEU A CA 1
ATOM 645 C C . LEU A 1 76 ? 117.965 37.656 6.929 1.00 34.80 70 LEU A C 1
ATOM 646 O O . LEU A 1 76 ? 118.174 37.234 5.785 1.00 35.64 70 LEU A O 1
ATOM 651 N N . ARG A 1 77 ? 117.224 36.997 7.847 1.00 32.29 71 ARG A N 1
ATOM 652 C CA . ARG A 1 77 ? 116.480 35.771 7.618 1.00 32.09 71 ARG A CA 1
ATOM 653 C C . ARG A 1 77 ? 115.193 36.065 6.842 1.00 29.98 71 ARG A C 1
ATOM 654 O O . ARG A 1 77 ? 114.630 37.161 6.951 1.00 26.35 71 ARG A O 1
ATOM 658 N N . PRO A 1 78 ? 114.709 35.095 6.053 1.00 29.29 72 PRO A N 1
ATOM 659 C CA . PRO A 1 78 ? 113.482 35.328 5.277 1.00 28.04 72 PRO A CA 1
ATOM 660 C C . PRO A 1 78 ? 112.295 35.740 6.126 1.00 29.08 72 PRO A C 1
ATOM 661 O O . PRO A 1 78 ? 111.432 36.482 5.643 1.00 29.45 72 PRO A O 1
ATOM 665 N N . GLU A 1 79 ? 112.226 35.283 7.381 1.00 29.53 73 GLU A N 1
ATOM 666 C CA . GLU A 1 79 ? 111.110 35.602 8.267 1.00 27.36 73 GLU A CA 1
ATOM 667 C C . GLU A 1 79 ? 111.218 36.985 8.901 1.00 24.69 73 GLU A C 1
ATOM 668 O O . GLU A 1 79 ? 110.273 37.413 9.580 1.00 23.91 73 GLU A O 1
ATOM 674 N N . ASP A 1 80 ? 112.320 37.703 8.701 1.00 22.28 74 ASP A N 1
ATOM 675 C CA . ASP A 1 80 ? 112.493 38.978 9.384 1.00 20.26 74 ASP A CA 1
ATOM 676 C C . ASP A 1 80 ? 111.750 40.069 8.632 1.00 17.61 74 ASP A C 1
ATOM 677 O O . ASP A 1 80 ? 111.858 40.178 7.408 1.00 16.59 74 ASP A O 1
ATOM 682 N N . ALA A 1 81 ? 110.971 40.852 9.372 1.00 16.35 75 ALA A N 1
ATOM 683 C CA . ALA A 1 81 ? 110.249 41.979 8.804 1.00 15.36 75 ALA A CA 1
ATOM 684 C C . ALA A 1 81 ? 111.207 43.128 8.558 1.00 12.47 75 ALA A C 1
ATOM 685 O O . ALA A 1 81 ? 112.239 43.270 9.226 1.00 11.81 75 ALA A O 1
ATOM 687 N N . LEU A 1 82 ? 110.861 43.967 7.598 1.00 13.36 76 LEU A N 1
ATOM 688 C CA . LEU A 1 82 ? 111.684 45.136 7.333 1.00 12.58 76 LEU A CA 1
ATOM 689 C C . LEU A 1 82 ? 110.807 46.219 6.719 1.00 9.88 76 LEU A C 1
ATOM 690 O O . LEU A 1 82 ? 109.956 45.925 5.871 1.00 8.23 76 LEU A O 1
ATOM 695 N N . PHE A 1 83 ? 111.009 47.457 7.175 1.00 8.47 77 PHE A N 1
ATOM 696 C CA . PHE A 1 83 ? 110.290 48.636 6.702 1.00 8.84 77 PHE A CA 1
ATOM 697 C C . PHE A 1 83 ? 111.288 49.767 6.483 1.00 9.87 77 PHE A C 1
ATOM 698 O O . PHE A 1 83 ? 112.286 49.854 7.190 1.00 9.60 77 PHE A O 1
ATOM 706 N N . PHE A 1 84 ? 111.007 50.619 5.499 1.00 9.16 78 PHE A N 1
ATOM 707 C CA . PHE A 1 84 ? 111.763 51.832 5.177 1.00 10.91 78 PHE A CA 1
ATOM 708 C C . PHE A 1 84 ? 111.014 53.050 5.706 1.00 9.03 78 PHE A C 1
ATOM 709 O O . PHE A 1 84 ? 109.779 53.091 5.664 1.00 6.03 78 PHE A O 1
ATOM 717 N N . PHE A 1 85 ? 111.768 54.054 6.161 1.00 8.94 79 PHE A N 1
ATOM 718 C CA . PHE A 1 85 ? 111.206 55.337 6.580 1.00 7.44 79 PHE A CA 1
ATOM 719 C C . PHE A 1 85 ? 111.997 56.463 5.927 1.00 4.15 79 PHE A C 1
ATOM 720 O O . PHE A 1 85 ? 113.230 56.462 5.954 1.00 4.32 79 PHE A O 1
ATOM 728 N N . VAL A 1 86 ? 111.289 57.405 5.325 1.00 5.86 80 VAL A N 1
ATOM 729 C CA . VAL A 1 86 ? 111.853 58.677 4.891 1.00 4.01 80 VAL A CA 1
ATOM 730 C C . VAL A 1 86 ? 111.028 59.772 5.553 1.00 5.29 80 VAL A C 1
ATOM 731 O O . VAL A 1 86 ? 109.801 59.796 5.405 1.00 5.51 80 VAL A O 1
ATOM 735 N N . ASN A 1 87 ? 111.692 60.669 6.280 1.00 8.17 81 ASN A N 1
ATOM 736 C CA . ASN A 1 87 ? 110.995 61.703 7.054 1.00 8.12 81 ASN A CA 1
ATOM 737 C C . ASN A 1 87 ? 109.812 61.098 7.819 1.00 6.77 81 ASN A C 1
ATOM 738 O O . ASN A 1 87 ? 108.664 61.536 7.719 1.00 5.19 81 ASN A O 1
ATOM 743 N N . ASN A 1 88 ? 110.120 60.049 8.573 1.00 6.30 82 ASN A N 1
ATOM 744 C CA . ASN A 1 88 ? 109.212 59.372 9.492 1.00 7.73 82 ASN A CA 1
ATOM 745 C C . ASN A 1 88 ? 108.034 58.707 8.809 1.00 10.77 82 ASN A C 1
ATOM 746 O O . ASN A 1 88 ? 107.100 58.274 9.496 1.00 12.67 82 ASN A O 1
ATOM 751 N N . THR A 1 89 ? 108.050 58.556 7.488 1.00 10.74 83 THR A N 1
ATOM 752 C CA . THR A 1 89 ? 106.916 57.885 6.870 1.00 13.48 83 THR A CA 1
ATOM 753 C C . THR A 1 89 ? 107.383 56.865 5.834 1.00 9.95 83 THR A C 1
ATOM 754 O O . THR A 1 89 ? 108.412 57.042 5.169 1.00 8.93 83 THR A O 1
ATOM 758 N N . ILE A 1 90 ? 106.636 55.768 5.743 1.00 7.77 84 ILE A N 1
ATOM 759 C CA . ILE A 1 90 ? 106.944 54.682 4.810 1.00 10.09 84 ILE A CA 1
ATOM 760 C C . ILE A 1 90 ? 106.667 55.171 3.394 1.00 9.37 84 ILE A C 1
ATOM 761 O O . ILE A 1 90 ? 105.551 55.603 3.085 1.00 6.42 84 ILE A O 1
ATOM 766 N N . PRO A 1 91 ? 107.648 55.121 2.511 1.00 7.78 85 PRO A N 1
ATOM 767 C CA . PRO A 1 91 ? 107.481 55.707 1.180 1.00 8.90 85 PRO A CA 1
ATOM 768 C C . PRO A 1 91 ? 106.572 54.850 0.319 1.00 10.42 85 PRO A C 1
ATOM 769 O O . PRO A 1 91 ? 106.360 53.670 0.618 1.00 11.07 85 PRO A O 1
ATOM 773 N N . PRO A 1 92 ? 106.000 55.404 -0.745 1.00 10.59 86 PRO A N 1
ATOM 774 C CA . PRO A 1 92 ? 105.156 54.588 -1.627 1.00 10.15 86 PRO A CA 1
ATOM 775 C C . PRO A 1 92 ? 106.002 53.609 -2.438 1.00 10.06 86 PRO A C 1
ATOM 776 O O . PRO A 1 92 ? 107.061 53.968 -2.964 1.00 7.18 86 PRO A O 1
ATOM 780 N N . THR A 1 93 ? 105.525 52.357 -2.518 1.00 8.99 87 THR A N 1
ATOM 781 C CA . THR A 1 93 ? 106.205 51.328 -3.303 1.00 9.80 87 THR A CA 1
ATOM 782 C C . THR A 1 93 ? 106.380 51.738 -4.760 1.00 10.42 87 THR A C 1
ATOM 783 O O . THR A 1 93 ? 107.396 51.413 -5.397 1.00 11.15 87 THR A O 1
ATOM 787 N N . SER A 1 94 ? 105.376 52.389 -5.334 1.00 9.34 88 SER A N 1
ATOM 788 C CA . SER A 1 94 ? 105.407 52.664 -6.767 1.00 12.65 88 SER A CA 1
ATOM 789 C C . SER A 1 94 ? 106.122 53.967 -7.102 1.00 12.84 88 SER A C 1
ATOM 790 O O . SER A 1 94 ? 106.305 54.266 -8.283 1.00 10.22 88 SER A O 1
ATOM 793 N N . ALA A 1 95 ? 106.523 54.753 -6.102 1.00 10.31 89 ALA A N 1
ATOM 794 C CA . ALA A 1 95 ? 107.293 55.958 -6.387 1.00 10.33 89 ALA A CA 1
ATOM 795 C C . ALA A 1 95 ? 108.646 55.600 -6.989 1.00 10.22 89 ALA A C 1
ATOM 796 O O . ALA A 1 95 ? 109.207 54.544 -6.719 1.00 8.12 89 ALA A O 1
ATOM 798 N N . THR A 1 96 ? 109.200 56.510 -7.786 1.00 12.13 90 THR A N 1
ATOM 799 C CA . THR A 1 96 ? 110.593 56.348 -8.159 1.00 12.84 90 THR A CA 1
ATOM 800 C C . THR A 1 96 ? 111.481 56.947 -7.075 1.00 12.76 90 THR A C 1
ATOM 801 O O . THR A 1 96 ? 111.073 57.838 -6.321 1.00 12.28 90 THR A O 1
ATOM 805 N N . MET A 1 97 ? 112.711 56.439 -7.001 1.00 10.47 91 MET A N 1
ATOM 806 C CA . MET A 1 97 ? 113.678 57.030 -6.086 1.00 10.63 91 MET A CA 1
ATOM 807 C C . MET A 1 97 ? 113.936 58.498 -6.435 1.00 12.85 91 MET A C 1
ATOM 808 O O . MET A 1 97 ? 114.142 59.316 -5.534 1.00 11.13 91 MET A O 1
ATOM 813 N N . GLY A 1 98 ? 113.883 58.852 -7.729 1.00 13.84 92 GLY A N 1
ATOM 814 C CA . GLY A 1 98 ? 114.036 60.243 -8.128 1.00 13.56 92 GLY A CA 1
ATOM 815 C C . GLY A 1 98 ? 112.955 61.146 -7.556 1.00 13.16 92 GLY A C 1
ATOM 816 O O . GLY A 1 98 ? 113.245 62.247 -7.066 1.00 11.28 92 GLY A O 1
ATOM 817 N N . GLN A 1 99 ? 111.690 60.705 -7.635 1.00 14.42 93 GLN A N 1
ATOM 818 C CA . GLN A 1 99 ? 110.585 61.479 -7.055 1.00 16.02 93 GLN A CA 1
ATOM 819 C C . GLN A 1 99 ? 110.722 61.569 -5.550 1.00 10.33 93 GLN A C 1
ATOM 820 O O . GLN A 1 99 ? 110.512 62.640 -4.962 1.00 12.01 93 GLN A O 1
ATOM 826 N N . LEU A 1 100 ? 111.028 60.440 -4.907 1.00 11.52 94 LEU A N 1
ATOM 827 C CA . LEU A 1 100 ? 111.187 60.428 -3.459 1.00 8.97 94 LEU A CA 1
ATOM 828 C C . LEU A 1 100 ? 112.293 61.384 -3.042 1.00 9.68 94 LEU A C 1
ATOM 829 O O . LEU A 1 100 ? 112.139 62.149 -2.082 1.00 8.87 94 LEU A O 1
ATOM 834 N N . TYR A 1 101 ? 113.416 61.344 -3.768 1.00 10.69 95 TYR A N 1
ATOM 835 C CA . TYR A 1 101 ? 114.525 62.268 -3.546 1.00 10.16 95 TYR A CA 1
ATOM 836 C C . TYR A 1 101 ? 114.062 63.711 -3.669 1.00 10.30 95 TYR A C 1
ATOM 837 O O . TYR A 1 101 ? 114.266 64.520 -2.763 1.00 9.35 95 TYR A O 1
ATOM 846 N N . GLU A 1 102 ? 113.428 64.046 -4.791 1.00 12.05 96 GLU A N 1
ATOM 847 C CA . GLU A 1 102 ? 113.025 65.422 -5.064 1.00 14.02 96 GLU A CA 1
ATOM 848 C C . GLU A 1 102 ? 112.219 66.006 -3.913 1.00 13.42 96 GLU A C 1
ATOM 849 O O . GLU A 1 102 ? 112.478 67.127 -3.459 1.00 13.32 96 GLU A O 1
ATOM 855 N N . ASP A 1 103 ? 111.258 65.233 -3.406 1.00 13.08 97 ASP A N 1
ATOM 856 C CA . ASP A 1 103 ? 110.348 65.665 -2.352 1.00 12.36 97 ASP A CA 1
ATOM 857 C C . ASP A 1 103 ? 110.956 65.616 -0.954 1.00 11.30 97 ASP A C 1
ATOM 858 O O . ASP A 1 103 ? 110.478 66.334 -0.061 1.00 8.16 97 ASP A O 1
ATOM 863 N N . ASN A 1 104 ? 111.976 64.782 -0.729 1.00 8.66 98 ASN A N 1
ATOM 864 C CA . ASN A 1 104 ? 112.406 64.481 0.637 1.00 8.94 98 ASN A CA 1
ATOM 865 C C . ASN A 1 104 ? 113.855 64.780 0.961 1.00 8.98 98 ASN A C 1
ATOM 866 O O . ASN A 1 104 ? 114.218 64.697 2.139 1.00 12.13 98 ASN A O 1
ATOM 871 N N . HIS A 1 105 ? 114.688 65.119 -0.020 1.00 6.49 99 HIS A N 1
ATOM 872 C CA . HIS A 1 105 ? 116.095 65.360 0.281 1.00 6.85 99 HIS A CA 1
ATOM 873 C C . HIS A 1 105 ? 116.237 66.590 1.173 1.00 7.77 99 HIS A C 1
ATOM 874 O O . HIS A 1 105 ? 115.407 67.504 1.148 1.00 6.51 99 HIS A O 1
ATOM 881 N N . GLU A 1 106 ? 117.277 66.588 1.994 1.00 7.19 100 GLU A N 1
ATOM 882 C CA . GLU A 1 106 ? 117.524 67.665 2.948 1.00 7.10 100 GLU A CA 1
ATOM 883 C C . GLU A 1 106 ? 118.318 68.774 2.268 1.00 11.11 100 GLU A C 1
ATOM 884 O O . GLU A 1 106 ? 118.538 68.751 1.053 1.00 11.24 100 GLU A O 1
ATOM 890 N N . GLU A 1 107 ? 118.742 69.778 3.046 1.00 11.57 101 GLU A N 1
ATOM 891 C CA . GLU A 1 107 ? 119.464 70.906 2.469 1.00 13.47 101 GLU A CA 1
ATOM 892 C C . GLU A 1 107 ? 120.829 70.506 1.913 1.00 13.74 101 GLU A C 1
ATOM 893 O O . GLU A 1 107 ? 121.376 71.236 1.074 1.00 15.52 101 GLU A O 1
ATOM 899 N N . ASP A 1 108 ? 121.397 69.376 2.350 1.00 11.61 102 ASP A N 1
ATOM 900 C CA . ASP A 1 108 ? 122.676 68.919 1.808 1.00 12.45 102 ASP A CA 1
ATOM 901 C C . ASP A 1 108 ? 122.521 68.108 0.523 1.00 11.74 102 ASP A C 1
ATOM 902 O O . ASP A 1 108 ? 123.508 67.526 0.049 1.00 12.94 102 ASP A O 1
ATOM 907 N N . TYR A 1 109 ? 121.304 68.049 -0.026 1.00 9.25 103 TYR A N 1
ATOM 908 C CA . TYR A 1 109 ? 121.005 67.330 -1.271 1.00 13.77 103 TYR A CA 1
ATOM 909 C C . TYR A 1 109 ? 121.249 65.821 -1.148 1.00 12.53 103 TYR A C 1
ATOM 910 O O . TYR A 1 109 ? 121.529 65.131 -2.134 1.00 11.12 103 TYR A O 1
ATOM 919 N N . PHE A 1 110 ? 121.127 65.296 0.063 1.00 11.10 104 PHE A N 1
ATOM 920 C CA . PHE A 1 110 ? 121.056 63.864 0.296 1.00 10.74 104 PHE A CA 1
ATOM 921 C C . PHE A 1 110 ? 119.635 63.471 0.659 1.00 8.48 104 PHE A C 1
ATOM 922 O O . PHE A 1 110 ? 118.916 64.223 1.324 1.00 8.80 104 PHE A O 1
ATOM 930 N N . LEU A 1 111 ? 119.251 62.266 0.241 1.00 8.05 105 LEU A N 1
ATOM 931 C CA . LEU A 1 111 ? 118.039 61.618 0.715 1.00 7.99 105 LEU A CA 1
ATOM 932 C C . LEU A 1 111 ? 118.412 60.636 1.822 1.00 9.48 105 LEU A C 1
ATOM 933 O O . LEU A 1 111 ? 119.374 59.873 1.684 1.00 10.32 105 LEU A O 1
ATOM 938 N N . TYR A 1 112 ? 117.660 60.648 2.915 1.00 8.94 106 TYR A N 1
ATOM 939 C CA . TYR A 1 112 ? 117.965 59.816 4.073 1.00 7.58 106 TYR A CA 1
ATOM 940 C C . TYR A 1 112 ? 116.873 58.776 4.277 1.00 8.09 106 TYR A C 1
ATOM 941 O O . TYR A 1 112 ? 115.692 59.124 4.399 1.00 7.51 106 TYR A O 1
ATOM 950 N N . VAL A 1 113 ? 117.274 57.503 4.334 1.00 7.84 107 VAL A N 1
ATOM 951 C CA . VAL A 1 113 ? 116.357 56.374 4.474 1.00 5.67 107 VAL A CA 1
ATOM 952 C C . VAL A 1 113 ? 116.798 55.573 5.690 1.00 7.67 107 VAL A C 1
ATOM 953 O O . VAL A 1 113 ? 117.975 55.211 5.804 1.00 8.56 107 VAL A O 1
ATOM 957 N N . ALA A 1 114 ? 115.866 55.276 6.583 1.00 7.36 108 ALA A N 1
ATOM 958 C CA . ALA A 1 114 ? 116.171 54.391 7.698 1.00 6.89 108 ALA A CA 1
ATOM 959 C C . ALA A 1 114 ? 115.359 53.110 7.575 1.00 5.28 108 ALA A C 1
ATOM 960 O O . ALA A 1 114 ? 114.288 53.100 6.965 1.00 9.42 108 ALA A O 1
ATOM 962 N N . TYR A 1 115 ? 115.869 52.014 8.147 1.00 5.72 109 TYR A N 1
ATOM 963 C CA . TYR A 1 115 ? 115.126 50.763 8.102 1.00 7.82 109 TYR A CA 1
ATOM 964 C C . TYR A 1 115 ? 114.967 50.187 9.505 1.00 9.90 109 TYR A C 1
ATOM 965 O O . TYR A 1 115 ? 115.800 50.411 10.386 1.00 6.34 109 TYR A O 1
ATOM 974 N N . SER A 1 116 ? 113.882 49.437 9.700 1.00 9.07 110 SER A N 1
ATOM 975 C CA . SER A 1 116 ? 113.570 48.853 10.994 1.00 8.84 110 SER A CA 1
ATOM 976 C C . SER A 1 116 ? 112.738 47.595 10.785 1.00 8.91 110 SER A C 1
ATOM 977 O O . SER A 1 116 ? 112.095 47.428 9.750 1.00 8.78 110 SER A O 1
ATOM 980 N N . ASP A 1 117 ? 112.746 46.706 11.781 1.00 9.21 111 ASP A N 1
ATOM 981 C CA . ASP A 1 117 ? 111.778 45.613 11.788 1.00 8.18 111 ASP A CA 1
ATOM 982 C C . ASP A 1 117 ? 110.400 46.066 12.248 1.00 9.00 111 ASP A C 1
ATOM 983 O O . ASP A 1 117 ? 109.427 45.339 12.032 1.00 9.64 111 ASP A O 1
ATOM 988 N N . GLU A 1 118 ? 110.285 47.258 12.830 1.00 8.53 112 GLU A N 1
ATOM 989 C CA . GLU A 1 118 ? 108.990 47.817 13.191 1.00 8.76 112 GLU A CA 1
ATOM 990 C C . GLU A 1 118 ? 108.459 48.754 12.109 1.00 9.01 112 GLU A C 1
ATOM 991 O O . GLU A 1 118 ? 109.195 49.256 11.253 1.00 9.45 112 GLU A O 1
ATOM 997 N N . SER A 1 119 ? 107.157 49.011 12.193 1.00 9.42 113 SER A N 1
ATOM 998 C CA . SER A 1 119 ? 106.436 49.781 11.189 1.00 8.92 113 SER A CA 1
ATOM 999 C C . SER A 1 119 ? 106.280 51.250 11.568 1.00 9.26 113 SER A C 1
ATOM 1000 O O . SER A 1 119 ? 105.661 52.009 10.821 1.00 5.92 113 SER A O 1
ATOM 1003 N N . VAL A 1 120 ? 106.827 51.670 12.708 1.00 9.41 114 VAL A N 1
ATOM 1004 C CA . VAL A 1 120 ? 106.943 53.078 13.066 1.00 7.88 114 VAL A CA 1
ATOM 1005 C C . VAL A 1 120 ? 108.393 53.332 13.462 1.00 8.41 114 VAL A C 1
ATOM 1006 O O . VAL A 1 120 ? 108.946 52.586 14.275 1.00 6.46 114 VAL A O 1
ATOM 1010 N N . TYR A 1 121 ? 109.011 54.369 12.884 1.00 8.71 115 TYR A N 1
ATOM 1011 C CA . TYR A 1 121 ? 110.418 54.671 13.169 1.00 9.46 115 TYR A CA 1
ATOM 1012 C C . TYR A 1 121 ? 110.667 54.831 14.668 1.00 10.46 115 TYR A C 1
ATOM 1013 O O . TYR A 1 121 ? 110.030 55.651 15.328 1.00 8.99 115 TYR A O 1
ATOM 1022 N N . GLY A 1 122 ? 111.643 54.087 15.194 1.00 14.15 116 GLY A N 1
ATOM 1023 C CA . GLY A 1 122 ? 112.052 54.237 16.576 1.00 14.49 116 GLY A CA 1
ATOM 1024 C C . GLY A 1 122 ? 111.383 53.293 17.556 1.00 17.02 116 GLY A C 1
ATOM 1025 O O . GLY A 1 122 ? 111.847 53.178 18.704 1.00 17.95 116 GLY A O 1
ATOM 1026 N N . LYS A 1 123 ? 110.314 52.619 17.146 1.00 14.48 117 LYS A N 1
ATOM 1027 C CA . LYS A 1 123 ? 109.601 51.693 18.005 1.00 12.77 117 LYS A CA 1
ATOM 1028 C C . LYS A 1 123 ? 110.279 50.330 17.975 1.00 12.38 117 LYS A C 1
ATOM 1029 O O . LYS A 1 123 ? 111.049 49.984 17.065 1.00 11.30 117 LYS A O 1
ATOM 1036 N N . PRO B 1 2 ? 138.535 18.095 2.867 1.00 41.27 -4 PRO B N 1
ATOM 1037 C CA . PRO B 1 2 ? 138.841 16.784 2.272 1.00 40.69 -4 PRO B CA 1
ATOM 1038 C C . PRO B 1 2 ? 138.962 16.856 0.745 1.00 37.59 -4 PRO B C 1
ATOM 1039 O O . PRO B 1 2 ? 139.979 16.441 0.198 1.00 39.26 -4 PRO B O 1
ATOM 1043 N N . GLY B 1 3 ? 137.946 17.388 0.072 1.00 33.04 -3 GLY B N 1
ATOM 1044 C CA . GLY B 1 3 ? 138.011 17.619 -1.361 1.00 26.45 -3 GLY B CA 1
ATOM 1045 C C . GLY B 1 3 ? 137.768 19.073 -1.721 1.00 21.42 -3 GLY B C 1
ATOM 1046 O O . GLY B 1 3 ? 138.315 19.974 -1.075 1.00 21.14 -3 GLY B O 1
ATOM 1047 N N . SER B 1 4 ? 136.958 19.321 -2.746 1.00 16.78 -2 SER B N 1
ATOM 1048 C CA . SER B 1 4 ? 136.617 20.684 -3.124 1.00 14.08 -2 SER B CA 1
ATOM 1049 C C . SER B 1 4 ? 135.584 21.276 -2.168 1.00 12.93 -2 SER B C 1
ATOM 1050 O O . SER B 1 4 ? 134.874 20.566 -1.457 1.00 11.04 -2 SER B O 1
ATOM 1053 N N . GLU B 1 5 ? 135.496 22.600 -2.174 1.00 11.56 -1 GLU B N 1
ATOM 1054 C CA . GLU B 1 5 ? 134.385 23.302 -1.551 1.00 11.94 -1 GLU B CA 1
ATOM 1055 C C . GLU B 1 5 ? 133.821 24.319 -2.530 1.00 12.06 -1 GLU B C 1
ATOM 1056 O O . GLU B 1 5 ? 134.540 24.878 -3.373 1.00 10.44 -1 GLU B O 1
ATOM 1062 N N . PHE B 1 6 ? 132.522 24.557 -2.413 1.00 10.50 0 PHE B N 1
ATOM 1063 C CA . PHE B 1 6 ? 131.882 25.548 -3.264 1.00 9.57 0 PHE B CA 1
ATOM 1064 C C . PHE B 1 6 ? 132.335 26.944 -2.854 1.00 11.03 0 PHE B C 1
ATOM 1065 O O . PHE B 1 6 ? 132.376 27.267 -1.662 1.00 10.01 0 PHE B O 1
ATOM 1073 N N . MET B 1 7 ? 132.663 27.775 -3.849 1.00 9.78 1 MET B N 1
ATOM 1074 C CA . MET B 1 7 ? 133.148 29.137 -3.627 1.00 10.83 1 MET B CA 1
ATOM 1075 C C . MET B 1 7 ? 131.958 30.072 -3.449 1.00 14.10 1 MET B C 1
ATOM 1076 O O . MET B 1 7 ? 131.253 30.391 -4.414 1.00 10.86 1 MET B O 1
ATOM 1081 N N . LYS B 1 8 ? 131.735 30.524 -2.224 1.00 15.56 2 LYS B N 1
ATOM 1082 C CA . LYS B 1 8 ? 130.618 31.406 -1.921 1.00 18.02 2 LYS B CA 1
ATOM 1083 C C . LYS B 1 8 ? 131.112 32.848 -1.959 1.00 16.92 2 LYS B C 1
ATOM 1084 O O . LYS B 1 8 ? 132.124 33.185 -1.332 1.00 14.96 2 LYS B O 1
ATOM 1090 N N . PHE B 1 9 ? 130.441 33.686 -2.738 1.00 13.17 3 PHE B N 1
ATOM 1091 C CA . PHE B 1 9 ? 130.842 35.076 -2.880 1.00 11.61 3 PHE B CA 1
ATOM 1092 C C . PHE B 1 9 ? 129.758 35.964 -2.300 1.00 12.49 3 PHE B C 1
ATOM 1093 O O . PHE B 1 9 ? 128.591 35.844 -2.681 1.00 14.54 3 PHE B O 1
ATOM 1101 N N . GLN B 1 10 ? 130.150 36.840 -1.367 1.00 14.88 4 GLN B N 1
ATOM 1102 C CA . GLN B 1 10 ? 129.198 37.778 -0.778 1.00 17.89 4 GLN B CA 1
ATOM 1103 C C . GLN B 1 10 ? 128.568 38.660 -1.836 1.00 16.95 4 GLN B C 1
ATOM 1104 O O . GLN B 1 10 ? 127.406 39.061 -1.693 1.00 17.18 4 GLN B O 1
ATOM 1110 N N . TYR B 1 11 ? 129.317 38.978 -2.900 1.00 15.26 5 TYR B N 1
ATOM 1111 C CA . TYR B 1 11 ? 128.758 39.830 -3.942 1.00 17.47 5 TYR B CA 1
ATOM 1112 C C . TYR B 1 11 ? 127.499 39.214 -4.528 1.00 18.14 5 TYR B C 1
ATOM 1113 O O . TYR B 1 11 ? 126.502 39.913 -4.744 1.00 18.12 5 TYR B O 1
ATOM 1122 N N . LYS B 1 12 ? 127.517 37.898 -4.770 1.00 18.25 6 LYS B N 1
ATOM 1123 C CA . LYS B 1 12 ? 126.335 37.239 -5.320 1.00 17.42 6 LYS B CA 1
ATOM 1124 C C . LYS B 1 12 ? 125.211 37.175 -4.298 1.00 17.48 6 LYS B C 1
ATOM 1125 O O . LYS B 1 12 ? 124.047 37.294 -4.670 1.00 18.26 6 LYS B O 1
ATOM 1131 N N . GLU B 1 13 ? 125.536 37.019 -3.011 1.00 18.07 7 GLU B N 1
ATOM 1132 C CA . GLU B 1 13 ? 124.498 36.979 -1.987 1.00 19.45 7 GLU B CA 1
ATOM 1133 C C . GLU B 1 13 ? 123.837 38.345 -1.803 1.00 20.53 7 GLU B C 1
ATOM 1134 O O . GLU B 1 13 ? 122.659 38.418 -1.437 1.00 20.69 7 GLU B O 1
ATOM 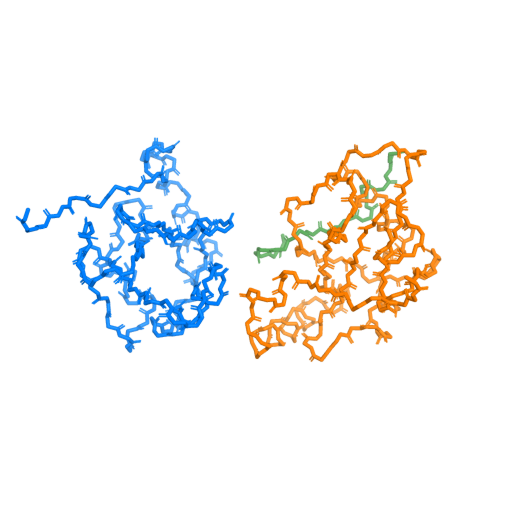1136 N N . ASP B 1 14 ? 124.560 39.425 -2.084 1.00 16.76 8 ASP B N 1
ATOM 1137 C CA . ASP B 1 14 ? 124.060 40.776 -1.891 1.00 16.50 8 ASP B CA 1
ATOM 1138 C C . ASP B 1 14 ? 123.320 41.340 -3.098 1.00 16.25 8 ASP B C 1
ATOM 1139 O O . ASP B 1 14 ? 122.658 42.376 -2.962 1.00 17.01 8 ASP B O 1
ATOM 1144 N N . HIS B 1 15 ? 123.418 40.711 -4.274 1.00 16.86 9 HIS B N 1
ATOM 1145 C CA . HIS B 1 15 ? 122.818 41.258 -5.488 1.00 18.82 9 HIS B CA 1
ATOM 1146 C C . HIS B 1 15 ? 122.029 40.194 -6.243 1.00 20.75 9 HIS B C 1
ATOM 1147 O O . HIS B 1 15 ? 122.568 39.108 -6.521 1.00 24.62 9 HIS B O 1
ATOM 1154 N N . PRO B 1 16 ? 120.776 40.465 -6.613 1.00 19.22 10 PRO B N 1
ATOM 1155 C CA . PRO B 1 16 ? 120.025 39.489 -7.415 1.00 20.39 10 PRO B CA 1
ATOM 1156 C C . PRO B 1 16 ? 120.694 39.225 -8.755 1.00 20.60 10 PRO B C 1
ATOM 1157 O O . PRO B 1 16 ? 121.318 40.110 -9.344 1.00 21.33 10 PRO B O 1
ATOM 1161 N N . PHE B 1 17 ? 120.538 37.988 -9.241 1.00 20.14 11 PHE B N 1
ATOM 1162 C CA . PHE B 1 17 ? 121.176 37.582 -10.491 1.00 24.12 11 PHE B CA 1
ATOM 1163 C C . PHE B 1 17 ? 120.831 38.524 -11.639 1.00 24.41 11 PHE B C 1
ATOM 1164 O O . PHE B 1 17 ? 121.709 38.932 -12.406 1.00 23.02 11 PHE B O 1
ATOM 1172 N N . GLU B 1 18 ? 119.545 38.858 -11.785 1.00 26.60 12 GLU B N 1
ATOM 1173 C CA . GLU B 1 18 ? 119.106 39.701 -12.894 1.00 21.27 12 GLU B CA 1
ATOM 1174 C C . GLU B 1 18 ? 119.805 41.054 -12.879 1.00 21.41 12 GLU B C 1
ATOM 1175 O O . GLU B 1 18 ? 120.113 41.612 -13.941 1.00 21.65 12 GLU B O 1
ATOM 1177 N N . TYR B 1 19 ? 120.058 41.604 -11.685 1.00 22.18 13 TYR B N 1
ATOM 1178 C CA . TYR B 1 19 ? 120.752 42.886 -11.596 1.00 23.46 13 TYR B CA 1
ATOM 1179 C C . TYR B 1 19 ? 122.238 42.745 -11.866 1.00 21.96 13 TYR B C 1
ATOM 1180 O O . TYR B 1 19 ? 122.830 43.608 -12.524 1.00 22.24 13 TYR B O 1
ATOM 1189 N N . ARG B 1 20 ? 122.864 41.683 -11.354 1.00 20.85 14 ARG B N 1
ATOM 1190 C CA . ARG B 1 20 ? 124.266 41.445 -11.677 1.00 20.74 14 ARG B CA 1
ATOM 1191 C C . ARG B 1 20 ? 124.451 41.307 -13.181 1.00 22.82 14 ARG B C 1
ATOM 1192 O O . ARG B 1 20 ? 125.345 41.926 -13.768 1.00 21.04 14 ARG B O 1
ATOM 1200 N N . LYS B 1 21 ? 123.604 40.496 -13.823 1.00 24.20 15 LYS B N 1
ATOM 1201 C CA . LYS B 1 21 ? 123.760 40.237 -15.251 1.00 25.13 15 LYS B CA 1
ATOM 1202 C C . LYS B 1 21 ? 123.561 41.506 -16.067 1.00 25.35 15 LYS B C 1
ATOM 1203 O O . LYS B 1 21 ? 124.362 41.810 -16.954 1.00 23.18 15 LYS B O 1
ATOM 1209 N N . LYS B 1 22 ? 122.493 42.265 -15.782 1.00 25.22 16 LYS B N 1
ATOM 1210 C CA . LYS B 1 22 ? 122.290 43.535 -16.480 1.00 24.39 16 LYS B CA 1
ATOM 1211 C C . LYS B 1 22 ? 123.524 44.422 -16.365 1.00 23.83 16 LYS B C 1
ATOM 1212 O O . LYS B 1 22 ? 123.961 45.030 -17.350 1.00 22.50 16 LYS B O 1
ATOM 1214 N N . GLU B 1 23 ? 124.135 44.465 -15.180 1.00 24.17 17 GLU B N 1
ATOM 1215 C CA . GLU B 1 23 ? 125.327 45.285 -15.005 1.00 23.84 17 GLU B CA 1
ATOM 1216 C C . GLU B 1 23 ? 126.528 44.697 -15.742 1.00 23.55 17 GLU B C 1
ATOM 1217 O O . GLU B 1 23 ? 127.301 45.434 -16.361 1.00 22.14 17 GLU B O 1
ATOM 1223 N N . GLY B 1 24 ? 126.722 43.377 -15.670 1.00 24.89 18 GLY B N 1
ATOM 1224 C CA . GLY B 1 24 ? 127.825 42.765 -16.403 1.00 23.93 18 GLY B CA 1
ATOM 1225 C C . GLY B 1 24 ? 127.744 43.018 -17.900 1.00 25.34 18 GLY B C 1
ATOM 1226 O O . GLY B 1 24 ? 128.758 43.313 -18.542 1.00 24.85 18 GLY B O 1
ATOM 1227 N N . GLU B 1 25 ? 126.538 42.893 -18.473 1.00 25.19 19 GLU B N 1
ATOM 1228 C CA . GLU B 1 25 ? 126.295 43.272 -19.865 1.00 29.94 19 GLU B CA 1
ATOM 1229 C C . GLU B 1 25 ? 126.691 44.721 -20.112 1.00 29.19 19 GLU B C 1
ATOM 1230 O O . GLU B 1 25 ? 127.487 45.023 -21.009 1.00 29.14 19 GLU B O 1
ATOM 1236 N N . LYS B 1 26 ? 126.081 45.635 -19.352 1.00 27.89 20 LYS B N 1
ATOM 1237 C CA . LYS B 1 26 ? 126.307 47.060 -19.543 1.00 30.72 20 LYS B CA 1
ATOM 1238 C C . LYS B 1 26 ? 127.788 47.398 -19.472 1.00 30.90 20 LYS B C 1
ATOM 1239 O O . LYS B 1 26 ? 128.306 48.151 -20.304 1.00 23.53 20 LYS B O 1
ATOM 1242 N N . ILE B 1 27 ? 128.493 46.844 -18.487 1.00 29.21 21 ILE B N 1
ATOM 1243 C CA . ILE B 1 27 ? 129.864 47.287 -18.272 1.00 28.47 21 ILE B CA 1
ATOM 1244 C C . ILE B 1 27 ? 130.782 46.771 -19.372 1.00 25.12 21 ILE B C 1
ATOM 1245 O O . ILE B 1 27 ? 131.736 47.453 -19.759 1.00 24.20 21 ILE B O 1
ATOM 1250 N N . ARG B 1 28 ? 130.496 45.587 -19.915 1.00 24.85 22 ARG B N 1
ATOM 1251 C CA . ARG B 1 28 ? 131.308 45.046 -20.999 1.00 25.37 22 ARG B CA 1
ATOM 1252 C C . ARG B 1 28 ? 131.069 45.799 -22.305 1.00 28.86 22 ARG B C 1
ATOM 1253 O O . ARG B 1 28 ? 131.981 45.904 -23.138 1.00 28.45 22 ARG B O 1
ATOM 1261 N N . LYS B 1 29 ? 129.845 46.302 -22.508 1.00 29.38 23 LYS B N 1
ATOM 1262 C CA . LYS B 1 29 ? 129.565 47.136 -23.675 1.00 29.45 23 LYS B CA 1
ATOM 1263 C C . LYS B 1 29 ? 130.291 48.467 -23.570 1.00 31.56 23 LYS B C 1
ATOM 1264 O O . LYS B 1 29 ? 130.878 48.945 -24.550 1.00 34.30 23 LYS B O 1
ATOM 1266 N N . LYS B 1 30 ? 130.282 49.063 -22.375 1.00 31.55 24 LYS B N 1
ATOM 1267 C CA . LYS B 1 30 ? 130.894 50.368 -22.161 1.00 31.54 24 LYS B CA 1
ATOM 1268 C C . LYS B 1 30 ? 132.422 50.306 -22.186 1.00 31.48 24 LYS B C 1
ATOM 1269 O O . LYS B 1 30 ? 133.062 51.263 -22.630 1.00 29.12 24 LYS B O 1
ATOM 1275 N N . TYR B 1 31 ? 133.025 49.204 -21.711 1.00 29.49 25 TYR B N 1
ATOM 1276 C CA . TYR B 1 31 ? 134.483 49.018 -21.712 1.00 29.91 25 TYR B CA 1
ATOM 1277 C C . TYR B 1 31 ? 134.819 47.679 -22.355 1.00 29.27 25 TYR B C 1
ATOM 1278 O O . TYR B 1 31 ? 135.117 46.700 -21.655 1.00 26.75 25 TYR B O 1
ATOM 1287 N N . PRO B 1 32 ? 134.790 47.597 -23.688 1.00 30.19 26 PRO B N 1
ATOM 1288 C CA . PRO B 1 32 ? 135.006 46.296 -24.344 1.00 30.11 26 PRO B CA 1
ATOM 1289 C C . PRO B 1 32 ? 136.401 45.739 -24.145 1.00 30.82 26 PRO B C 1
ATOM 1290 O O . PRO B 1 32 ? 136.600 44.534 -24.343 1.00 32.13 26 PRO B O 1
ATOM 1294 N N . ASP B 1 33 ? 137.371 46.563 -23.754 1.00 31.26 27 ASP B N 1
ATOM 1295 C CA . ASP B 1 33 ? 138.726 46.103 -23.484 1.00 31.98 27 ASP B CA 1
ATOM 1296 C C . ASP B 1 33 ? 139.026 46.081 -21.987 1.00 26.67 27 ASP B C 1
ATOM 1297 O O . ASP B 1 33 ? 140.178 46.217 -21.579 1.00 23.86 27 ASP B O 1
ATOM 1302 N N . ARG B 1 34 ? 137.993 45.956 -21.158 1.00 24.98 28 ARG B N 1
ATOM 1303 C CA . ARG B 1 34 ? 138.147 45.690 -19.734 1.00 23.30 28 ARG B CA 1
ATOM 1304 C C . ARG B 1 34 ? 137.143 44.615 -19.369 1.00 21.54 28 ARG B C 1
ATOM 1305 O O . ARG B 1 34 ? 136.230 44.313 -20.141 1.00 21.32 28 ARG B O 1
ATOM 1313 N N . VAL B 1 35 ? 137.339 44.010 -18.201 1.00 19.16 29 VAL B N 1
ATOM 1314 C CA . VAL B 1 35 ? 136.446 42.951 -17.739 1.00 18.44 29 VAL B CA 1
ATOM 1315 C C . VAL B 1 35 ? 136.095 43.231 -16.279 1.00 17.04 29 VAL B C 1
ATOM 1316 O O . VAL B 1 35 ? 136.954 43.702 -15.514 1.00 15.19 29 VAL B O 1
ATOM 1320 N N . PRO B 1 36 ? 134.841 43.019 -15.871 1.00 16.09 30 PRO B N 1
ATOM 1321 C CA . PRO B 1 36 ? 134.458 43.234 -14.470 1.00 15.54 30 PRO B CA 1
ATOM 1322 C C . PRO B 1 36 ? 134.798 42.003 -13.642 1.00 13.90 30 PRO B C 1
ATOM 1323 O O . PRO B 1 36 ? 134.478 40.872 -14.026 1.00 14.64 30 PRO B O 1
ATOM 1327 N N . VAL B 1 37 ? 135.430 42.226 -12.495 1.00 14.39 31 VAL B N 1
ATOM 1328 C CA . VAL B 1 37 ? 135.978 41.143 -11.685 1.00 13.12 31 VAL B CA 1
ATOM 1329 C C . VAL B 1 37 ? 135.609 41.360 -10.224 1.00 14.43 31 VAL B C 1
ATOM 1330 O O . VAL B 1 37 ? 135.763 42.469 -9.696 1.00 10.72 31 VAL B O 1
ATOM 1334 N N . ILE B 1 38 ? 135.116 40.305 -9.578 1.00 9.90 32 ILE B N 1
ATOM 1335 C CA . ILE B 1 38 ? 134.833 40.310 -8.142 1.00 15.95 32 ILE B CA 1
ATOM 1336 C C . ILE B 1 38 ? 135.989 39.605 -7.443 1.00 15.74 32 ILE B C 1
ATOM 1337 O O . ILE B 1 38 ? 136.395 38.515 -7.861 1.00 9.21 32 ILE B O 1
ATOM 1342 N N . VAL B 1 39 ? 136.538 40.232 -6.402 1.00 9.67 33 VAL B N 1
ATOM 1343 C CA . VAL B 1 39 ? 137.651 39.665 -5.646 1.00 9.51 33 VAL B CA 1
ATOM 1344 C C . VAL B 1 39 ? 137.242 39.610 -4.186 1.00 11.50 33 VAL B C 1
ATOM 1345 O O . VAL B 1 39 ? 136.933 40.648 -3.581 1.00 11.63 33 VAL B O 1
ATOM 1349 N N . GLU B 1 40 ? 137.224 38.409 -3.621 1.00 11.44 34 GLU B N 1
ATOM 1350 C CA . GLU B 1 40 ? 136.882 38.237 -2.220 1.00 11.54 34 GLU B CA 1
ATOM 1351 C C . GLU B 1 40 ? 137.834 37.243 -1.578 1.00 12.06 34 GLU B C 1
ATOM 1352 O O . GLU B 1 40 ? 138.416 36.381 -2.247 1.00 10.37 34 GLU B O 1
ATOM 1358 N N . LYS B 1 41 ? 137.983 37.386 -0.261 1.00 10.92 35 LYS B N 1
ATOM 1359 C CA . LYS B 1 41 ? 138.767 36.458 0.547 1.00 12.29 35 LYS B CA 1
ATOM 1360 C C . LYS B 1 41 ? 138.027 35.140 0.740 1.00 13.73 35 LYS B C 1
ATOM 1361 O O . LYS B 1 41 ? 136.824 35.122 1.004 1.00 14.00 35 LYS B O 1
ATOM 1367 N N . ALA B 1 42 ? 138.746 34.029 0.597 1.00 11.92 36 ALA B N 1
ATOM 1368 C CA . ALA B 1 42 ? 138.173 32.738 0.934 1.00 14.26 36 ALA B CA 1
ATOM 1369 C C . ALA B 1 42 ? 137.737 32.739 2.394 1.00 20.62 36 ALA B C 1
ATOM 1370 O O . ALA B 1 42 ? 138.427 33.311 3.247 1.00 18.83 36 ALA B O 1
ATOM 1372 N N . PRO B 1 43 ? 136.589 32.139 2.713 1.00 27.25 37 PRO B N 1
ATOM 1373 C CA . PRO B 1 43 ? 136.057 32.250 4.084 1.00 30.59 37 PRO B CA 1
ATOM 1374 C C . PRO B 1 43 ? 137.024 31.882 5.200 1.00 31.28 37 PRO B C 1
ATOM 1375 O O . PRO B 1 43 ? 137.151 32.650 6.160 1.00 32.54 37 PRO B O 1
ATOM 1379 N N . LYS B 1 44 ? 137.731 30.754 5.104 1.00 30.31 38 LYS B N 1
ATOM 1380 C CA . LYS B 1 44 ? 138.551 30.304 6.224 1.00 31.48 38 LYS B CA 1
ATOM 1381 C C . LYS B 1 44 ? 139.948 30.918 6.246 1.00 31.81 38 LYS B C 1
ATOM 1382 O O . LYS B 1 44 ? 140.684 30.704 7.217 1.00 34.50 38 LYS B O 1
ATOM 1384 N N . ALA B 1 45 ? 140.330 31.677 5.221 1.00 28.38 39 ALA B N 1
ATOM 1385 C CA . ALA B 1 45 ? 141.671 32.242 5.167 1.00 27.06 39 ALA B CA 1
ATOM 1386 C C . ALA B 1 45 ? 141.875 33.284 6.260 1.00 26.79 39 ALA B C 1
ATOM 1387 O O . ALA B 1 45 ? 141.001 34.112 6.520 1.00 23.57 39 ALA B O 1
ATOM 1389 N N . ARG B 1 46 ? 143.048 33.256 6.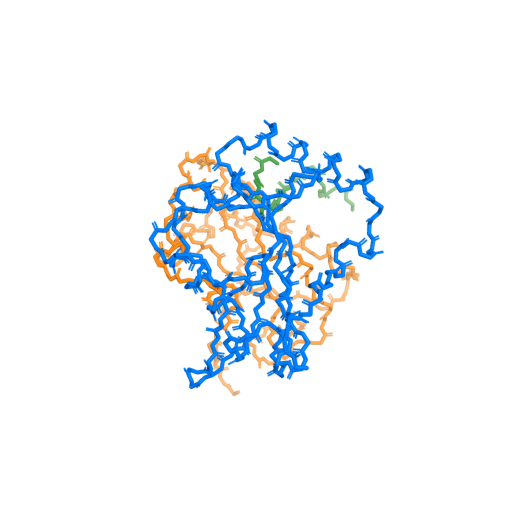888 1.00 28.66 40 ARG B N 1
ATOM 1390 C CA . ARG B 1 46 ? 143.410 34.228 7.921 1.00 31.02 40 ARG B CA 1
ATOM 1391 C C . ARG B 1 46 ? 144.274 35.345 7.355 1.00 30.77 40 ARG B C 1
ATOM 1392 O O . ARG B 1 46 ? 145.369 35.610 7.835 1.00 35.50 40 ARG B O 1
ATOM 1394 N N . VAL B 1 47 ? 143.785 36.009 6.320 1.00 28.28 41 VAL B N 1
ATOM 1395 C CA . VAL B 1 47 ? 144.499 37.104 5.672 1.00 26.38 41 VAL B CA 1
ATOM 1396 C C . VAL B 1 47 ? 143.598 38.328 5.726 1.00 22.79 41 VAL B C 1
ATOM 1397 O O . VAL B 1 47 ? 142.368 38.204 5.854 1.00 19.48 41 VAL B O 1
ATOM 1401 N N . PRO B 1 48 ? 144.173 39.529 5.638 1.00 22.29 42 PRO B N 1
ATOM 1402 C CA . PRO B 1 48 ? 143.336 40.733 5.613 1.00 21.27 42 PRO B CA 1
ATOM 1403 C C . PRO B 1 48 ? 142.278 40.650 4.521 1.00 20.28 42 PRO B C 1
ATOM 1404 O O . PRO B 1 48 ? 142.431 39.946 3.512 1.00 17.06 42 PRO B O 1
ATOM 1408 N N . ASP B 1 49 ? 141.193 41.367 4.744 1.00 21.12 43 ASP B N 1
ATOM 1409 C CA . ASP B 1 49 ? 140.129 41.476 3.770 1.00 20.67 43 ASP B CA 1
ATOM 1410 C C . ASP B 1 49 ? 140.449 42.614 2.813 1.00 23.50 43 ASP B C 1
ATOM 1411 O O . ASP B 1 49 ? 141.327 43.438 3.067 1.00 24.40 43 ASP B O 1
ATOM 1416 N N . LEU B 1 50 ? 139.743 42.638 1.688 1.00 25.89 44 LEU B N 1
ATOM 1417 C CA . LEU B 1 50 ? 139.803 43.738 0.736 1.00 28.19 44 LEU B CA 1
ATOM 1418 C C . LEU B 1 50 ? 138.638 44.675 1.016 1.00 31.33 44 LEU B C 1
ATOM 1419 O O . LEU B 1 50 ? 137.497 44.222 1.157 1.00 34.41 44 LEU B O 1
ATOM 1424 N N . ASP B 1 51 ? 138.927 45.974 1.092 1.00 32.00 45 ASP B N 1
ATOM 1425 C CA . ASP B 1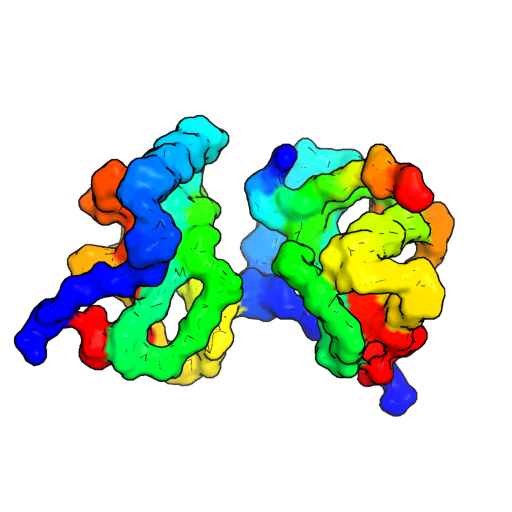 51 ? 137.864 46.963 1.252 1.00 34.79 45 ASP B CA 1
ATOM 1426 C C . ASP B 1 51 ? 136.853 46.864 0.112 1.00 28.18 45 ASP B C 1
ATOM 1427 O O . ASP B 1 51 ? 135.673 46.572 0.338 1.00 28.78 45 ASP B O 1
ATOM 1432 N N . LYS B 1 52 ? 137.311 47.047 -1.129 1.00 20.95 46 LYS B N 1
ATOM 1433 C CA . LYS B 1 52 ? 136.445 47.001 -2.296 1.00 17.91 46 LYS B CA 1
ATOM 1434 C C . LYS B 1 52 ? 136.507 45.624 -2.943 1.00 15.92 46 LYS B C 1
ATOM 1435 O O . LYS B 1 52 ? 137.577 45.010 -3.037 1.00 15.67 46 LYS B O 1
ATOM 1437 N N . ARG B 1 53 ? 135.352 45.128 -3.381 1.00 14.67 47 ARG B N 1
ATOM 1438 C CA . ARG B 1 53 ? 135.333 43.818 -4.019 1.00 16.01 47 ARG B CA 1
ATOM 1439 C C . ARG B 1 53 ? 135.054 43.866 -5.517 1.00 16.76 47 ARG B C 1
ATOM 1440 O O . ARG B 1 53 ? 135.266 42.855 -6.189 1.00 17.11 47 ARG B O 1
ATOM 1448 N N . LYS B 1 54 ? 134.626 45.005 -6.069 1.00 17.90 48 LYS B N 1
ATOM 1449 C CA . LYS B 1 54 ? 134.312 45.103 -7.493 1.00 17.63 48 LYS B CA 1
ATOM 1450 C C . LYS B 1 54 ? 135.383 45.904 -8.225 1.00 15.59 48 LYS B C 1
ATOM 1451 O O . LYS B 1 54 ? 135.598 47.086 -7.927 1.00 15.99 48 LYS B O 1
ATOM 1457 N N . TYR B 1 55 ? 136.015 45.270 -9.211 1.00 12.85 49 TYR B N 1
ATOM 1458 C CA . TYR B 1 55 ? 137.139 45.817 -9.956 1.00 14.47 49 TYR B CA 1
ATOM 1459 C C . TYR B 1 55 ? 136.802 45.878 -11.437 1.00 15.10 49 TYR B C 1
ATOM 1460 O O . TYR B 1 55 ? 136.100 45.019 -11.963 1.00 17.40 49 TYR B O 1
ATOM 1469 N N . LEU B 1 56 ? 137.324 46.889 -12.109 1.00 15.93 50 LEU B N 1
ATOM 1470 C CA . LEU B 1 56 ? 137.289 46.955 -13.563 1.00 18.63 50 LEU B CA 1
ATOM 1471 C C . LEU B 1 56 ? 138.732 46.851 -14.052 1.00 17.88 50 LEU B C 1
ATOM 1472 O O . LEU B 1 56 ? 139.528 47.779 -13.857 1.00 17.61 50 LEU B O 1
ATOM 1477 N N . VAL B 1 57 ? 139.087 45.724 -14.665 1.00 16.76 51 VAL B N 1
ATOM 1478 C CA . VAL B 1 57 ? 140.505 45.504 -14.927 1.00 17.71 51 VAL B CA 1
ATOM 1479 C C . VAL B 1 57 ? 140.771 45.380 -16.424 1.00 18.45 51 VAL B C 1
ATOM 1480 O O . VAL B 1 57 ? 139.987 44.762 -17.167 1.00 18.26 51 VAL B O 1
ATOM 1484 N N . PRO B 1 58 ? 141.862 45.973 -16.907 1.00 18.70 52 PRO B N 1
ATOM 1485 C CA . PRO B 1 58 ? 142.177 45.897 -18.339 1.00 15.94 52 PRO B CA 1
ATOM 1486 C C . PRO B 1 58 ? 142.332 44.458 -18.799 1.00 14.71 52 PRO B C 1
ATOM 1487 O O . PRO B 1 58 ? 142.944 43.632 -18.120 1.00 14.59 52 PRO B O 1
ATOM 1491 N N . SER B 1 59 ? 141.770 44.164 -19.973 1.00 15.34 53 SER B N 1
ATOM 1492 C CA A SER B 1 59 ? 141.790 42.798 -20.481 0.75 16.10 53 SER B CA 1
ATOM 1493 C CA B SER B 1 59 ? 141.792 42.792 -20.465 0.25 15.85 53 SER B CA 1
ATOM 1494 C C . SER B 1 59 ? 143.208 42.319 -20.775 1.00 15.55 53 SER B C 1
ATOM 1495 O O . SER B 1 59 ? 143.473 41.115 -20.735 1.00 13.93 53 SER B O 1
ATOM 1500 N N . ASP B 1 60 ? 144.128 43.234 -21.084 1.00 17.69 54 ASP B N 1
ATOM 1501 C CA . ASP B 1 60 ? 145.492 42.817 -21.390 1.00 20.64 54 ASP B CA 1
ATOM 1502 C C . ASP B 1 60 ? 146.391 42.728 -20.161 1.00 17.93 54 ASP B C 1
ATOM 1503 O O . ASP B 1 60 ? 147.566 42.367 -20.297 1.00 16.80 54 ASP B O 1
ATOM 1508 N N . LEU B 1 61 ? 145.889 43.074 -18.980 1.00 15.91 55 LEU B N 1
ATOM 1509 C CA . LEU B 1 61 ? 146.662 42.880 -17.766 1.00 17.13 55 LEU B CA 1
ATOM 1510 C C . LEU B 1 61 ? 146.888 41.387 -17.575 1.00 14.44 55 LEU B C 1
ATOM 1511 O O . LEU B 1 61 ? 145.972 40.592 -17.776 1.00 14.50 55 LEU B O 1
ATOM 1516 N N . THR B 1 62 ? 148.112 40.988 -17.236 1.00 13.13 56 THR B N 1
ATOM 1517 C CA . THR B 1 62 ? 148.273 39.556 -17.008 1.00 14.09 56 THR B CA 1
ATOM 1518 C C . THR B 1 62 ? 147.779 39.179 -15.621 1.00 11.24 56 THR B C 1
ATOM 1519 O O . THR B 1 62 ? 147.656 40.018 -14.726 1.00 12.86 56 THR B O 1
ATOM 1523 N N . VAL B 1 63 ? 147.529 37.882 -15.452 1.00 9.22 57 VAL B N 1
ATOM 1524 C CA . VAL B 1 63 ? 147.164 37.333 -14.149 1.00 9.03 57 VAL B CA 1
ATOM 1525 C C . VAL B 1 63 ? 148.232 37.677 -13.112 1.00 9.13 57 VAL B C 1
ATOM 1526 O O . VAL B 1 63 ? 147.924 38.167 -12.016 1.00 9.45 57 VAL B O 1
ATOM 1530 N N . GLY B 1 64 ? 149.506 37.478 -13.464 1.00 10.61 58 GLY B N 1
ATOM 1531 C CA . GLY B 1 64 ? 150.585 37.819 -12.545 1.00 9.96 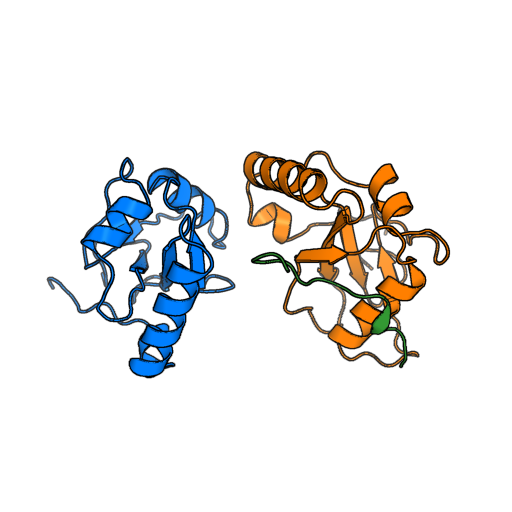58 GLY B CA 1
ATOM 1532 C C . GLY B 1 64 ? 150.593 39.282 -12.125 1.00 11.40 58 GLY B C 1
ATOM 1533 O O . GLY B 1 64 ? 150.845 39.596 -10.958 1.00 10.98 58 GLY B O 1
ATOM 1534 N N . GLN B 1 65 ? 150.355 40.199 -13.073 1.00 10.49 59 GLN B N 1
ATOM 1535 C CA . GLN B 1 65 ? 150.232 41.616 -12.721 1.00 11.97 59 GLN B CA 1
ATOM 1536 C C . GLN B 1 65 ? 149.037 41.868 -11.790 1.00 11.64 59 GLN B C 1
ATOM 1537 O O . GLN B 1 65 ? 149.123 42.666 -10.848 1.00 12.51 59 GLN B O 1
ATOM 1543 N N . PHE B 1 66 ? 147.901 41.232 -12.078 1.00 11.64 60 PHE B N 1
ATOM 1544 C CA . PHE B 1 66 ? 146.709 41.343 -11.232 1.00 12.58 60 PHE B CA 1
ATOM 1545 C C . PHE B 1 66 ? 147.004 40.915 -9.795 1.00 12.96 60 PHE B C 1
ATOM 1546 O O . PHE B 1 66 ? 146.623 41.607 -8.835 1.00 11.54 60 PHE B O 1
ATOM 1554 N N . TYR B 1 67 ? 147.688 39.772 -9.629 1.00 9.70 61 TYR B N 1
ATOM 1555 C CA . TYR B 1 67 ? 148.116 39.320 -8.301 1.00 8.18 61 TYR B CA 1
ATOM 1556 C C . TYR B 1 67 ? 148.802 40.438 -7.529 1.00 9.68 61 TYR B C 1
ATOM 1557 O O . TYR B 1 67 ? 148.515 40.668 -6.346 1.00 9.83 61 TYR B O 1
ATOM 1566 N N . PHE B 1 68 ? 149.753 41.112 -8.176 1.00 11.70 62 PHE B N 1
ATOM 1567 C CA . PHE B 1 68 ? 150.553 42.101 -7.469 1.00 16.01 62 PHE B CA 1
ATOM 1568 C C . PHE B 1 68 ? 149.705 43.290 -7.050 1.00 16.53 62 PHE B C 1
ATOM 1569 O O . PHE B 1 68 ? 149.849 43.791 -5.931 1.00 14.53 62 PHE B O 1
ATOM 1577 N N . LEU B 1 69 ? 148.831 43.755 -7.946 1.00 16.50 63 LEU B N 1
ATOM 1578 C CA . LEU B 1 69 ? 147.954 44.874 -7.630 1.00 15.56 63 LEU B CA 1
ATOM 1579 C C . LEU B 1 69 ? 147.016 44.529 -6.482 1.00 15.48 63 LEU B C 1
ATOM 1580 O O . LEU B 1 69 ? 146.735 45.373 -5.627 1.00 13.80 63 LEU B O 1
ATOM 1585 N N . ILE B 1 70 ? 146.514 43.291 -6.443 1.00 12.49 64 ILE B N 1
ATOM 1586 C CA . ILE B 1 70 ? 145.631 42.900 -5.348 1.00 14.09 64 ILE B CA 1
ATOM 1587 C C . ILE B 1 70 ? 146.428 42.736 -4.055 1.00 17.10 64 ILE B C 1
ATOM 1588 O O . ILE B 1 70 ? 146.002 43.195 -2.987 1.00 18.88 64 ILE B O 1
ATOM 1593 N N . ARG B 1 71 ? 147.602 42.094 -4.132 1.00 17.62 65 ARG B N 1
ATOM 1594 C CA . ARG B 1 71 ? 148.416 41.886 -2.936 1.00 17.68 65 ARG B CA 1
ATOM 1595 C C . ARG B 1 71 ? 148.796 43.216 -2.295 1.00 19.76 65 ARG B C 1
ATOM 1596 O O . ARG B 1 71 ? 148.794 43.339 -1.067 1.00 22.31 65 ARG B O 1
ATOM 1604 N N . LYS B 1 72 ? 149.099 44.232 -3.110 1.00 19.66 66 LYS B N 1
ATOM 1605 C CA . LYS B 1 72 ? 149.421 45.544 -2.553 1.00 22.55 66 LYS B CA 1
ATOM 1606 C C . LYS B 1 72 ? 148.228 46.135 -1.814 1.00 23.77 66 LYS B C 1
ATOM 1607 O O . LYS B 1 72 ? 148.395 46.811 -0.792 1.00 25.56 66 LYS B O 1
ATOM 1613 N N . ARG B 1 73 ? 147.012 45.883 -2.313 1.00 22.36 67 ARG B N 1
ATOM 1614 C CA . ARG B 1 73 ? 145.807 46.400 -1.673 1.00 21.58 67 ARG B CA 1
ATOM 1615 C C . ARG B 1 73 ? 145.463 45.693 -0.358 1.00 22.58 67 ARG B C 1
ATOM 1616 O O . ARG B 1 73 ? 144.664 46.233 0.413 1.00 19.76 67 ARG B O 1
ATOM 1624 N N . ILE B 1 74 ? 146.036 44.522 -0.069 1.00 22.92 68 ILE B N 1
ATOM 1625 C CA . ILE B 1 74 ? 145.855 43.880 1.236 1.00 27.97 68 ILE B CA 1
ATOM 1626 C C . ILE B 1 74 ? 147.099 43.965 2.118 1.00 33.01 68 ILE B C 1
ATOM 1627 O O . ILE B 1 74 ? 147.093 43.419 3.234 1.00 35.84 68 ILE B O 1
ATOM 1632 N N . HIS B 1 75 ? 148.165 44.619 1.661 1.00 44.97 69 HIS B N 1
ATOM 1633 C CA . HIS B 1 75 ? 149.365 44.838 2.473 1.00 49.26 69 HIS B CA 1
ATOM 1634 C C . HIS B 1 75 ? 149.997 43.510 2.911 1.00 47.41 69 HIS B C 1
ATOM 1635 O O . HIS B 1 75 ? 150.217 43.244 4.096 1.00 48.59 69 HIS B O 1
ATOM 1637 N N . LEU B 1 76 ? 150.294 42.675 1.921 1.00 44.66 70 LEU B N 1
ATOM 1638 C CA . LEU B 1 76 ? 151.039 41.443 2.136 1.00 41.24 70 LEU B CA 1
ATOM 1639 C C . LEU B 1 76 ? 152.448 41.586 1.569 1.00 38.92 70 LEU B C 1
ATOM 1640 O O . LEU B 1 76 ? 152.670 42.280 0.572 1.00 35.70 70 LEU B O 1
ATOM 1645 N N . ARG B 1 77 ? 153.404 40.929 2.219 1.00 40.38 71 ARG B N 1
ATOM 1646 C CA . ARG B 1 77 ? 154.756 40.918 1.688 1.00 42.84 71 ARG B CA 1
ATOM 1647 C C . ARG B 1 77 ? 154.831 39.979 0.482 1.00 43.09 71 ARG B C 1
ATOM 1648 O O . ARG B 1 77 ? 153.997 39.070 0.337 1.00 42.12 71 ARG B O 1
ATOM 1656 N N . PRO B 1 78 ? 155.793 40.208 -0.426 1.00 43.03 72 PRO B N 1
ATOM 1657 C CA . PRO B 1 78 ? 155.944 39.298 -1.572 1.00 40.54 72 PRO B CA 1
ATOM 1658 C C . PRO B 1 78 ? 156.054 37.845 -1.155 1.00 40.95 72 PRO B C 1
ATOM 1659 O O . PRO B 1 78 ? 155.565 36.949 -1.859 1.00 41.14 72 PRO B O 1
ATOM 1663 N N . GLU B 1 79 ? 156.641 37.591 0.007 1.00 41.43 73 GLU B N 1
ATOM 1664 C CA . GLU B 1 79 ? 156.923 36.241 0.455 1.00 39.36 73 GLU B CA 1
ATOM 1665 C C . GLU B 1 79 ? 155.855 35.673 1.387 1.00 36.30 73 GLU B C 1
ATOM 1666 O O . GLU B 1 79 ? 155.984 34.522 1.817 1.00 34.89 73 GLU B O 1
ATOM 1668 N N . ASP B 1 80 ? 154.809 36.443 1.700 1.00 34.75 74 ASP B N 1
ATOM 1669 C CA . ASP B 1 80 ? 153.632 35.915 2.390 1.00 33.41 74 ASP B CA 1
ATOM 1670 C C . ASP B 1 80 ? 152.830 35.003 1.472 1.00 28.73 74 ASP B C 1
ATOM 1671 O O . ASP B 1 80 ? 152.748 35.224 0.264 1.00 26.11 74 ASP B O 1
ATOM 1676 N N . ALA B 1 81 ? 152.232 33.965 2.049 1.00 27.07 75 ALA B N 1
ATOM 1677 C CA . ALA B 1 81 ? 151.527 32.993 1.219 1.00 22.38 75 ALA B CA 1
ATOM 1678 C C . ALA B 1 81 ? 150.211 33.594 0.740 1.00 17.02 75 ALA B C 1
ATOM 1679 O O . ALA B 1 81 ? 149.389 34.036 1.545 1.00 15.51 75 ALA B O 1
ATOM 1681 N N . LEU B 1 82 ? 150.010 33.611 -0.574 1.00 14.28 76 LEU B N 1
ATOM 1682 C CA . LEU B 1 82 ? 148.801 34.192 -1.148 1.00 14.30 76 LEU B CA 1
ATOM 1683 C C . LEU B 1 82 ? 148.493 33.450 -2.436 1.00 13.71 76 LEU B C 1
ATOM 1684 O O . LEU B 1 82 ? 149.343 33.416 -3.331 1.00 9.18 76 LEU B O 1
ATOM 1689 N N . PHE B 1 83 ? 147.310 32.831 -2.518 1.00 7.41 77 PHE B N 1
ATOM 1690 C CA . PHE B 1 83 ? 146.905 32.066 -3.694 1.00 9.59 77 PHE B CA 1
ATOM 1691 C C . PHE B 1 83 ? 145.565 32.580 -4.191 1.00 8.27 77 PHE B C 1
ATOM 1692 O O . PHE B 1 83 ? 144.710 32.956 -3.385 1.00 9.51 77 PHE B O 1
ATOM 1700 N N . PHE B 1 84 ? 145.377 32.607 -5.512 1.00 6.92 78 PHE B N 1
ATOM 1701 C CA . PHE B 1 84 ? 144.114 33.052 -6.101 1.00 9.66 78 PHE B CA 1
ATOM 1702 C C . PHE B 1 84 ? 143.413 31.892 -6.809 1.00 11.08 78 PHE B C 1
ATOM 1703 O O . PHE B 1 84 ? 144.067 31.038 -7.418 1.00 10.06 78 PHE B O 1
ATOM 1711 N N . PHE B 1 85 ? 142.072 31.889 -6.779 1.00 8.47 79 PHE B N 1
ATOM 1712 C CA . PHE B 1 85 ? 141.298 30.783 -7.340 1.00 5.37 79 PHE B CA 1
ATOM 1713 C C . PHE B 1 85 ? 140.170 31.322 -8.206 1.00 6.60 79 PHE B C 1
ATOM 1714 O O . PHE B 1 85 ? 139.441 32.228 -7.796 1.00 7.50 79 PHE B O 1
ATOM 1722 N N . VAL B 1 86 ? 140.029 30.752 -9.395 1.00 5.96 80 VAL B N 1
ATOM 1723 C CA . VAL B 1 86 ? 138.889 30.988 -10.273 1.00 5.58 80 VAL B CA 1
ATOM 1724 C C . VAL B 1 86 ? 138.307 29.618 -10.567 1.00 6.50 80 VAL B C 1
ATOM 1725 O O . VAL B 1 86 ? 139.038 28.707 -10.982 1.00 6.28 80 VAL B O 1
ATOM 1729 N N . ASN B 1 87 ? 137.021 29.443 -10.276 1.00 8.49 81 ASN B N 1
ATOM 1730 C CA . ASN B 1 87 ? 136.376 28.144 -10.421 1.00 10.06 81 ASN B CA 1
ATOM 1731 C C . ASN B 1 87 ? 137.242 27.030 -9.835 1.00 9.42 81 ASN B C 1
ATOM 1732 O O . ASN B 1 87 ? 137.535 26.022 -10.484 1.00 6.37 81 ASN B O 1
ATOM 1737 N N . ASN B 1 88 ? 137.695 27.265 -8.598 1.00 9.31 82 ASN B N 1
ATOM 1738 C CA . ASN B 1 88 ? 138.443 26.338 -7.754 1.00 10.52 82 ASN B CA 1
ATOM 1739 C C . ASN B 1 88 ? 139.826 26.003 -8.285 1.00 10.60 82 ASN B C 1
ATOM 1740 O O . ASN B 1 88 ? 140.445 25.054 -7.789 1.00 10.18 82 ASN B O 1
ATOM 1745 N N . THR B 1 89 ? 140.345 26.745 -9.261 1.00 10.31 83 THR B N 1
ATOM 1746 C CA . THR B 1 89 ? 141.669 26.414 -9.758 1.00 11.37 83 THR B CA 1
ATOM 1747 C C . THR B 1 89 ? 142.492 27.674 -9.936 1.00 7.64 83 THR B C 1
ATOM 1748 O O . THR B 1 89 ? 141.977 28.738 -10.298 1.00 6.42 83 THR B O 1
ATOM 1752 N N . ILE B 1 90 ? 143.756 27.559 -9.568 1.00 7.92 84 ILE B N 1
ATOM 1753 C CA . ILE B 1 90 ? 144.681 28.685 -9.674 1.00 6.54 84 ILE B CA 1
ATOM 1754 C C . ILE B 1 90 ? 144.886 28.996 -11.148 1.00 7.56 84 ILE B C 1
ATOM 1755 O O . ILE B 1 90 ? 145.177 28.079 -11.935 1.00 9.34 84 ILE B O 1
ATOM 1760 N N . PRO B 1 91 ? 144.684 30.234 -11.570 1.00 5.40 85 PRO B N 1
ATOM 1761 C CA . PRO B 1 91 ? 144.800 30.594 -12.991 1.00 8.85 85 PRO B CA 1
ATOM 1762 C C . PRO B 1 91 ? 146.254 30.604 -13.443 1.00 8.58 85 PRO B C 1
ATOM 1763 O O . PRO B 1 91 ? 147.171 30.581 -12.611 1.00 12.38 85 PRO B O 1
ATOM 1767 N N . PRO B 1 92 ? 146.513 30.604 -14.755 1.00 9.18 86 PRO B N 1
ATOM 1768 C CA . PRO B 1 92 ? 147.901 30.637 -15.239 1.00 7.93 86 PRO B CA 1
ATOM 1769 C C . PRO B 1 92 ? 148.445 32.046 -15.073 1.00 10.04 86 PRO B C 1
ATOM 1770 O O . PRO B 1 92 ? 147.790 33.020 -15.453 1.00 9.11 86 PRO B O 1
ATOM 1774 N N . THR B 1 93 ? 149.646 32.153 -14.508 1.00 10.91 87 THR B N 1
ATOM 1775 C CA . THR B 1 93 ? 150.249 33.466 -14.289 1.00 6.95 87 THR B CA 1
ATOM 1776 C C . THR B 1 93 ? 150.342 34.267 -15.578 1.00 13.01 87 THR B C 1
ATOM 1777 O O . THR B 1 93 ? 150.154 35.491 -15.573 1.00 12.40 87 THR B O 1
ATOM 1781 N N . SER B 1 94 ? 150.673 33.610 -16.684 1.00 11.68 88 SER B N 1
ATOM 1782 C CA . SER B 1 94 ? 150.958 34.323 -17.923 1.00 12.85 88 SER B CA 1
ATOM 1783 C C . SER B 1 94 ? 149.722 34.616 -18.747 1.00 12.94 88 SER B C 1
ATOM 1784 O O . SER B 1 94 ? 149.839 35.291 -19.771 1.00 13.73 88 SER B O 1
ATOM 1787 N N . ALA B 1 95 ? 148.549 34.124 -18.356 1.00 12.81 89 ALA B N 1
ATOM 1788 C CA . ALA B 1 95 ? 147.344 34.445 -19.121 1.00 10.83 89 ALA B CA 1
ATOM 1789 C C . ALA B 1 95 ? 146.963 35.913 -18.924 1.00 12.05 89 ALA B C 1
ATOM 1790 O O . ALA B 1 95 ? 147.269 36.522 -17.898 1.00 13.44 89 ALA B O 1
ATOM 1792 N N . THR B 1 96 ? 146.273 36.482 -19.906 1.00 12.66 90 THR B N 1
ATOM 1793 C CA . THR B 1 96 ? 145.723 37.807 -19.680 1.00 12.85 90 THR B CA 1
ATOM 1794 C C . THR B 1 96 ? 144.390 37.677 -18.946 1.00 14.00 90 THR B C 1
ATOM 1795 O O . THR B 1 96 ? 143.736 36.627 -18.966 1.00 14.04 90 THR B O 1
ATOM 1799 N N . MET B 1 97 ? 143.981 38.763 -18.300 1.00 13.37 91 MET B N 1
ATOM 1800 C CA . MET B 1 97 ? 142.720 38.729 -17.575 1.00 14.17 91 MET B CA 1
ATOM 1801 C C . MET B 1 97 ? 141.539 38.613 -18.531 1.00 12.30 91 MET B C 1
ATOM 1802 O O . MET B 1 97 ? 140.509 38.054 -18.162 1.00 14.12 91 MET B O 1
ATOM 1807 N N . GLY B 1 98 ? 141.664 39.128 -19.756 1.00 12.22 92 GLY B N 1
ATOM 1808 C CA . GLY B 1 98 ? 140.622 38.888 -20.749 1.00 13.93 92 GLY B CA 1
ATOM 1809 C C . GLY B 1 98 ? 140.466 37.417 -21.106 1.00 15.17 92 GLY B C 1
ATOM 1810 O O . GLY B 1 98 ? 139.345 36.914 -21.251 1.00 16.16 92 GLY B O 1
ATOM 1811 N N . GLN B 1 99 ? 141.586 36.715 -21.288 1.00 16.29 93 GLN B N 1
ATOM 1812 C CA . GLN B 1 99 ? 141.533 35.274 -21.526 1.00 17.63 93 GLN B CA 1
ATOM 1813 C C . GLN B 1 99 ? 140.884 34.560 -20.347 1.00 16.50 93 GLN B C 1
ATOM 1814 O O . GLN B 1 99 ? 139.949 33.772 -20.522 1.00 16.20 93 GLN B O 1
ATOM 1820 N N . LEU B 1 100 ? 141.357 34.843 -19.130 1.00 15.39 94 LEU B N 1
ATOM 1821 C CA . LEU B 1 100 ? 140.751 34.248 -17.944 1.00 10.73 94 LEU B CA 1
ATOM 1822 C C . LEU B 1 100 ? 139.254 34.539 -17.886 1.00 11.91 94 LEU B C 1
ATOM 1823 O O . LEU B 1 100 ? 138.450 33.645 -17.616 1.00 12.96 94 LEU B O 1
ATOM 1828 N N . TYR B 1 101 ? 138.859 35.779 -18.179 1.00 11.75 95 TYR B N 1
ATOM 1829 C CA . TYR B 1 101 ? 137.442 36.143 -18.129 1.00 9.15 95 TYR B CA 1
ATOM 1830 C C . TYR B 1 101 ? 136.621 35.376 -19.158 1.00 10.53 95 TYR B C 1
ATOM 1831 O O . TYR B 1 101 ? 135.517 34.906 -18.857 1.00 11.08 95 TYR B O 1
ATOM 1840 N N . GLU B 1 102 ? 137.123 35.274 -20.388 1.00 13.43 96 GLU B N 1
ATOM 1841 C CA . GLU B 1 102 ? 136.346 34.647 -21.448 1.00 14.85 96 GLU B CA 1
ATOM 1842 C C . GLU B 1 102 ? 135.998 33.207 -21.089 1.00 17.71 96 GLU B C 1
ATOM 1843 O O . GLU B 1 102 ? 134.864 32.768 -21.289 1.00 16.91 96 GLU B O 1
ATOM 1845 N N . ASP B 1 103 ? 136.949 32.471 -20.513 1.00 19.94 97 ASP B N 1
ATOM 1846 C CA . ASP B 1 103 ? 136.719 31.071 -20.179 1.00 20.06 97 ASP B CA 1
ATOM 1847 C C . ASP B 1 103 ? 135.921 30.871 -18.892 1.00 17.37 97 ASP B C 1
ATOM 1848 O O . ASP B 1 103 ? 135.316 29.799 -18.705 1.00 14.26 97 ASP B O 1
ATOM 1853 N N . ASN B 1 104 ? 135.902 31.858 -17.999 1.00 8.30 98 ASN B N 1
ATOM 1854 C CA . ASN B 1 104 ? 135.506 31.601 -16.627 1.00 10.55 98 ASN B CA 1
ATOM 1855 C C . ASN B 1 104 ? 134.400 32.483 -16.087 1.00 11.67 98 ASN B C 1
ATOM 1856 O O . ASN B 1 104 ? 133.938 32.219 -14.973 1.00 9.55 98 ASN B O 1
ATOM 1861 N N . HIS B 1 105 ? 133.955 33.503 -16.817 1.00 13.27 99 HIS B N 1
ATOM 1862 C CA . HIS B 1 105 ? 132.892 34.340 -16.292 1.00 13.77 99 HIS B CA 1
ATOM 1863 C C . HIS B 1 105 ? 131.608 33.530 -16.148 1.00 14.20 99 HIS B C 1
ATOM 1864 O O . HIS B 1 105 ? 131.353 32.590 -16.904 1.00 8.78 99 HIS B O 1
ATOM 1871 N N . GLU B 1 106 ? 130.804 33.890 -15.149 1.00 12.99 100 GLU B N 1
ATOM 1872 C CA . GLU B 1 106 ? 129.531 33.216 -14.926 1.00 14.73 100 GLU B CA 1
ATOM 1873 C C . GLU B 1 106 ? 128.453 33.799 -15.847 1.00 15.59 100 GLU B C 1
ATOM 1874 O O . GLU B 1 106 ? 128.719 34.638 -16.714 1.00 14.31 100 GLU B O 1
ATOM 1880 N N . GLU B 1 107 ? 127.216 33.343 -15.661 1.00 14.63 101 GLU B N 1
ATOM 1881 C CA . GLU B 1 107 ? 126.106 33.764 -16.506 1.00 17.00 101 GLU B CA 1
ATOM 1882 C C . GLU B 1 107 ? 125.773 35.242 -16.357 1.00 19.35 101 GLU B C 1
ATOM 1883 O O . GLU B 1 107 ? 125.098 35.796 -17.229 1.00 21.80 101 GLU B O 1
ATOM 1889 N N . ASP B 1 108 ? 126.222 35.888 -15.279 1.00 18.86 102 ASP B N 1
ATOM 1890 C CA . ASP B 1 108 ? 126.021 37.316 -15.070 1.00 18.03 102 ASP B CA 1
ATOM 1891 C C . ASP B 1 108 ? 127.133 38.169 -15.675 1.00 16.44 102 ASP B C 1
ATOM 1892 O O . ASP B 1 108 ? 127.146 39.386 -15.464 1.00 17.31 102 ASP B O 1
ATOM 1897 N N . TYR B 1 109 ? 128.079 37.558 -16.389 1.00 14.48 103 TYR B N 1
ATOM 1898 C CA . TYR B 1 109 ? 129.180 38.251 -17.059 1.00 14.98 103 TYR B CA 1
ATOM 1899 C C . TYR B 1 109 ? 130.192 38.863 -16.100 1.00 15.66 103 TYR B C 1
ATOM 1900 O O . TYR B 1 109 ? 130.986 39.724 -16.502 1.00 16.73 103 TYR B O 1
ATOM 1909 N N . PHE B 1 110 ? 130.208 38.416 -14.847 1.00 12.67 104 PHE B N 1
ATOM 1910 C CA . PHE B 1 110 ? 131.280 38.746 -13.926 1.00 11.77 104 PHE B CA 1
ATOM 1911 C C . PHE B 1 110 ? 132.266 37.587 -13.835 1.00 11.94 104 PHE B C 1
ATOM 1912 O O . PHE B 1 110 ? 131.890 36.416 -13.941 1.00 11.38 104 PHE B O 1
ATOM 1920 N N . LEU B 1 111 ? 133.531 37.922 -13.604 1.00 12.86 105 LEU B N 1
ATOM 1921 C CA . LEU B 1 111 ? 134.532 36.934 -13.240 1.00 10.31 105 LEU B CA 1
ATOM 1922 C C . LEU B 1 111 ? 134.701 36.991 -11.731 1.00 11.56 105 LEU B C 1
ATOM 1923 O O . LEU B 1 111 ? 134.752 38.082 -11.143 1.00 12.23 105 LEU B O 1
ATOM 1928 N N . TYR B 1 112 ? 134.760 35.824 -11.098 1.00 8.63 106 TYR B N 1
ATOM 1929 C CA . TYR B 1 112 ? 134.840 35.743 -9.644 1.00 11.42 106 TYR B CA 1
ATOM 1930 C C . TYR B 1 112 ? 136.192 35.166 -9.246 1.00 10.07 106 TYR B C 1
ATOM 1931 O O . TYR B 1 112 ? 136.562 34.077 -9.696 1.00 9.99 106 TYR B O 1
ATOM 1940 N N . VAL B 1 113 ? 136.910 35.891 -8.392 1.00 11.25 107 VAL B N 1
ATOM 1941 C CA . VAL B 1 113 ? 138.229 35.495 -7.906 1.00 10.71 107 VAL B CA 1
ATOM 1942 C C . VAL B 1 113 ? 138.184 35.447 -6.382 1.00 9.88 107 VAL B C 1
ATOM 1943 O O . VAL B 1 113 ? 137.707 36.396 -5.748 1.00 11.34 107 VAL B O 1
ATOM 1947 N N . ALA B 1 114 ? 138.685 34.361 -5.788 1.00 7.80 108 ALA B N 1
ATOM 1948 C CA . ALA B 1 114 ? 138.883 34.331 -4.343 1.00 8.46 108 ALA B CA 1
ATOM 1949 C C . ALA B 1 114 ? 140.364 34.186 -4.038 1.00 8.33 108 ALA B C 1
ATOM 1950 O O . ALA B 1 114 ? 141.110 33.573 -4.807 1.00 6.08 108 ALA B O 1
ATOM 1952 N N . TYR B 1 115 ? 140.789 34.702 -2.883 1.00 7.53 109 TYR B N 1
ATOM 1953 C CA . TYR B 1 115 ? 142.174 34.532 -2.487 1.00 6.94 109 TYR B CA 1
ATOM 1954 C C . TYR B 1 115 ? 142.245 33.893 -1.106 1.00 13.44 109 TYR B C 1
ATOM 1955 O O . TYR B 1 115 ? 141.357 34.070 -0.267 1.00 8.05 109 TYR B O 1
ATOM 1964 N N . SER B 1 116 ? 143.317 33.146 -0.876 1.00 15.08 110 SER B N 1
ATOM 1965 C CA . SER B 1 116 ? 143.498 32.468 0.394 1.00 13.60 110 SER B CA 1
ATOM 1966 C C . SER B 1 116 ? 144.985 32.415 0.691 1.00 14.22 110 SER B C 1
ATOM 1967 O O . SER B 1 116 ? 145.819 32.684 -0.173 1.00 15.43 110 SER B O 1
ATOM 1970 N N . ASP B 1 117 ? 145.315 32.060 1.928 1.00 14.00 111 ASP B N 1
ATOM 1971 C CA . ASP B 1 117 ? 146.692 31.715 2.254 1.00 16.76 111 ASP B CA 1
ATOM 1972 C C . ASP B 1 117 ? 147.019 30.253 1.956 1.00 14.79 111 ASP B C 1
ATOM 1973 O O . ASP B 1 117 ? 148.198 29.868 2.010 1.00 11.88 111 ASP B O 1
ATOM 1978 N N . GLU B 1 118 ? 146.023 29.438 1.627 1.00 13.90 112 GLU B N 1
ATOM 1979 C CA . GLU B 1 118 ? 146.246 28.036 1.296 1.00 12.49 112 GLU B CA 1
ATOM 1980 C C . GLU B 1 118 ? 146.124 27.819 -0.206 1.00 11.81 112 GLU B C 1
ATOM 1981 O O . GLU B 1 118 ? 145.447 28.579 -0.910 1.00 11.50 112 GLU B O 1
ATOM 1987 N N . SER B 1 119 ? 146.806 26.770 -0.692 1.00 12.49 113 SER B N 1
ATOM 1988 C CA . SER B 1 119 ? 146.900 26.463 -2.117 1.00 12.38 113 SER B CA 1
ATOM 1989 C C . SER B 1 119 ? 145.706 25.696 -2.648 1.00 13.60 113 SER B C 1
ATOM 1990 O O . SER B 1 119 ? 145.661 25.416 -3.853 1.00 13.66 113 SER B O 1
ATOM 1993 N N . VAL B 1 120 ? 144.747 25.354 -1.789 1.00 12.76 114 VAL B N 1
ATOM 1994 C CA . VAL B 1 120 ? 143.494 24.725 -2.186 1.00 14.18 114 VAL B CA 1
ATOM 1995 C C . VAL B 1 120 ? 142.349 25.526 -1.577 1.00 14.07 114 VAL B C 1
ATOM 1996 O O . VAL B 1 120 ? 142.355 25.806 -0.373 1.00 13.20 114 VAL B O 1
ATOM 2000 N N . TYR B 1 121 ? 141.369 25.892 -2.400 1.00 13.86 115 TYR B N 1
ATOM 2001 C CA . TYR B 1 121 ? 140.275 26.712 -1.892 1.00 13.54 115 TYR B CA 1
ATOM 2002 C C . TYR B 1 121 ? 139.521 25.943 -0.817 1.00 16.58 115 TYR B C 1
ATOM 2003 O O . TYR B 1 121 ? 139.172 24.768 -1.000 1.00 18.28 115 TYR B O 1
ATOM 2012 N N . GLY B 1 122 ? 139.283 26.603 0.308 1.00 17.64 116 GLY B N 1
ATOM 2013 C CA . GLY B 1 122 ? 138.544 26.003 1.398 1.00 21.17 116 GLY B CA 1
ATOM 2014 C C . GLY B 1 122 ? 139.394 25.301 2.435 1.00 23.47 116 GLY B C 1
ATOM 2015 O O . GLY B 1 122 ? 138.855 24.837 3.453 1.00 23.58 116 GLY B O 1
ATOM 2016 N N . LYS B 1 123 ? 140.697 25.202 2.217 1.00 20.71 117 LYS B N 1
ATOM 2017 C CA . LYS B 1 123 ? 141.566 24.637 3.228 1.00 22.42 117 LYS B CA 1
ATOM 2018 C C . LYS B 1 123 ? 142.121 25.729 4.148 1.00 22.04 117 LYS B C 1
ATOM 2019 O O . LYS B 1 123 ? 142.214 26.925 3.810 1.00 16.57 117 LYS B O 1
ATOM 2023 N N . GLU C 2 4 ? 136.888 56.105 -12.909 1.00 61.71 49 GLU C N 1
ATOM 2024 C CA . GLU C 2 4 ? 136.462 56.011 -14.302 1.00 61.38 49 GLU C CA 1
ATOM 2025 C C . GLU C 2 4 ? 135.093 55.332 -14.449 1.00 55.12 49 GLU C C 1
ATOM 2026 O O . GLU C 2 4 ? 134.499 55.360 -15.527 1.00 54.88 49 GLU C O 1
ATOM 2032 N N . GLU C 2 5 ? 134.595 54.721 -13.371 1.00 48.86 50 GLU C N 1
ATOM 2033 C CA . GLU C 2 5 ? 133.254 54.147 -13.376 1.00 42.70 50 GLU C CA 1
ATOM 2034 C C . GLU C 2 5 ? 132.766 54.010 -11.941 1.00 39.04 50 GLU C C 1
ATOM 2035 O O . GLU C 2 5 ? 133.487 53.495 -11.082 1.00 35.29 50 GLU C O 1
ATOM 2041 N N . TYR C 2 6 ? 131.542 54.462 -11.688 1.00 37.10 51 TYR C N 1
ATOM 2042 C CA . TYR C 2 6 ? 131.053 54.541 -10.320 1.00 36.41 51 TYR C CA 1
ATOM 2043 C C . TYR C 2 6 ? 130.872 53.151 -9.718 1.00 32.93 51 TYR C C 1
ATOM 2044 O O . TYR C 2 6 ? 130.220 52.284 -10.308 1.00 33.69 51 TYR C O 1
ATOM 2053 N N . GLY C 2 7 ? 131.431 52.951 -8.526 1.00 30.94 52 GLY C N 1
ATOM 2054 C CA . GLY C 2 7 ? 131.349 51.684 -7.829 1.00 30.09 52 GLY C CA 1
ATOM 2055 C C . GLY C 2 7 ? 132.372 50.634 -8.229 1.00 27.74 52 GLY C C 1
ATOM 2056 O O . GLY C 2 7 ? 132.332 49.523 -7.687 1.00 25.31 52 GLY C O 1
ATOM 2057 N N . TYR C 2 8 ? 133.266 50.928 -9.166 1.00 25.46 53 TYR C N 1
ATOM 2058 C CA . TYR C 2 8 ? 134.334 50.010 -9.546 1.00 24.01 53 TYR C CA 1
ATOM 2059 C C . TYR C 2 8 ? 135.683 50.590 -9.143 1.00 28.49 53 TYR C C 1
ATOM 2060 O O . TYR C 2 8 ? 135.908 51.800 -9.268 1.00 24.98 53 TYR C O 1
ATOM 2069 N N . GLU C 2 9 ? 136.586 49.728 -8.672 1.00 22.95 54 GLU C N 1
ATOM 2070 C CA . GLU C 2 9 ? 138.003 50.075 -8.606 1.00 22.84 54 GLU C CA 1
ATOM 2071 C C . GLU C 2 9 ? 138.634 49.802 -9.966 1.00 24.77 54 GLU C C 1
ATOM 2072 O O . GLU C 2 9 ? 138.651 48.653 -10.426 1.00 23.77 54 GLU C O 1
ATOM 2078 N N . CYS C 2 10 ? 139.173 50.837 -10.601 1.00 25.29 55 CYS C N 1
ATOM 2079 C CA . CYS C 2 10 ? 139.798 50.692 -11.912 1.00 29.36 55 CYS C CA 1
ATOM 2080 C C . CYS C 2 10 ? 141.272 50.386 -11.718 1.00 30.05 55 CYS C C 1
ATOM 2081 O O . CYS C 2 10 ? 142.033 51.242 -11.261 1.00 30.81 55 CYS C O 1
ATOM 2084 N N . LEU C 2 11 ? 141.669 49.163 -12.057 1.00 28.48 56 LEU C N 1
ATOM 2085 C CA . LEU C 2 11 ? 143.069 48.786 -11.979 1.00 27.35 56 LEU C CA 1
ATOM 2086 C C . LEU C 2 11 ? 143.836 49.336 -13.178 1.00 28.45 56 LEU C C 1
ATOM 2087 O O . LEU C 2 11 ? 143.279 49.599 -14.246 1.00 28.76 56 LEU C O 1
ATOM 2092 N N . ASP C 2 12 ? 145.141 49.512 -12.989 1.00 29.42 57 ASP C N 1
ATOM 2093 C CA . ASP C 2 12 ? 145.983 50.116 -14.011 1.00 31.46 57 ASP C CA 1
ATOM 2094 C C . ASP C 2 12 ? 147.335 49.422 -14.011 1.00 32.10 57 ASP C C 1
ATOM 2095 O O . ASP C 2 12 ? 147.992 49.348 -12.968 1.00 32.64 57 ASP C O 1
ATOM 2097 N N . GLY C 2 13 ? 147.749 48.919 -15.180 1.00 62.68 58 GLY C N 1
ATOM 2098 C CA . GLY C 2 13 ? 149.055 48.288 -15.288 1.00 54.58 58 GLY C CA 1
ATOM 2099 C C . GLY C 2 13 ? 150.201 49.182 -14.850 1.00 55.14 58 GLY C C 1
ATOM 2100 O O . GLY C 2 13 ? 151.246 48.687 -14.422 1.00 51.96 58 GLY C O 1
ATOM 2101 N N . LYS C 2 14 ? 150.019 50.503 -14.941 1.00 53.36 59 LYS C N 1
ATOM 2102 C CA . LYS C 2 14 ? 151.054 51.440 -14.510 1.00 54.50 59 LYS C CA 1
ATOM 2103 C C . LYS C 2 14 ? 151.476 51.197 -13.063 1.00 53.85 59 LYS C C 1
ATOM 2104 O O . LYS C 2 14 ? 152.655 51.347 -12.716 1.00 50.41 59 LYS C O 1
ATOM 2106 N N . ASP C 2 15 ? 150.534 50.803 -12.208 1.00 54.20 60 ASP C N 1
ATOM 2107 C CA . ASP C 2 15 ? 150.807 50.635 -10.785 1.00 53.92 60 ASP C CA 1
ATOM 2108 C C . ASP C 2 15 ? 151.603 49.374 -10.461 1.00 53.54 60 ASP C C 1
ATOM 2109 O O . ASP C 2 15 ? 151.861 49.119 -9.280 1.00 52.39 60 ASP C O 1
ATOM 2114 N N . CYS C 2 16 ? 152.007 48.590 -11.468 1.00 55.08 61 CYS C N 1
ATOM 2115 C CA . CYS C 2 16 ? 152.801 47.381 -11.268 1.00 55.56 61 CYS C CA 1
ATOM 2116 C C . CYS C 2 16 ? 154.301 47.661 -11.134 1.00 56.17 61 CYS C C 1
ATOM 2117 O O . CYS C 2 16 ? 155.101 46.730 -11.281 1.00 56.90 61 CYS C O 1
ATOM 2120 N N . ALA C 2 17 ? 154.695 48.901 -10.851 1.00 56.74 62 ALA C N 1
ATOM 2121 C CA . ALA C 2 17 ? 156.091 49.318 -10.916 1.00 59.71 62 ALA C CA 1
ATOM 2122 C C . ALA C 2 17 ? 156.791 49.286 -9.556 1.00 62.42 62 ALA C C 1
ATOM 2123 O O . ALA C 2 17 ? 157.841 49.918 -9.388 1.00 63.80 62 ALA C O 1
ATOM 2125 N N . SER C 2 18 ? 156.242 48.555 -8.593 1.00 63.66 63 SER C N 1
ATOM 2126 C CA . SER C 2 18 ? 156.831 48.453 -7.257 1.00 64.26 63 SER C CA 1
ATOM 2127 C C . SER C 2 18 ? 157.649 47.166 -7.107 1.00 62.85 63 SER C C 1
ATOM 2128 O O . SER C 2 18 ? 158.721 47.017 -7.702 1.00 61.33 63 SER C O 1
#

Solvent-accessible surface area: 13640 Å² total; per-residue (Å²): 178,47,103,66,143,14,153,10,87,8,55,133,78,39,96,79,96,114,21,57,100,51,0,74,78,8,80,83,85,72,92,117,67,2,0,0,0,2,21,87,2,55,173,13,233,17,41,89,19,98,84,69,67,18,16,5,55,31,115,18,39,8,22,78,7,63,103,37,4,64,85,35,6,113,45,84,127,132,42,50,9,67,8,2,6,73,63,83,88,13,79,98,99,13,30,1,15,96,13,8,133,118,32,53,46,128,2,88,0,0,8,2,1,1,0,62,79,52,78,5,1,85,187,48,99,84,155,14,124,8,80,5,45,32,7,38,14,93,70,77,24,74,62,52,0,83,78,6,69,83,121,26,98,96,49,2,0,0,0,0,20,47,2,95,77,7,96,22,69,99,15,136,27,46,32,0,1,0,28,25,112,7,43,1,21,70,4,40,56,8,0,37,89,96,6,93,26,173,116,102,43,56,17,70,3,3,6,73,63,82,79,12,85,81,100,18,36,0,15,110,12,10,67,125,34,58,46,126,1,75,0,0,8,2,3,0,1,50,80,52,75,8,20,89,154,39,56,43,18,64,41,11,40,32,87,76,35,97,113

Organism: Mus musculus (NCBI:txid10090)

InterPro domains:
  IPR004241 Autophagy protein Atg8 ubiquitin-like [PF02991] (14-116)
  IPR004241 Autophagy protein Atg8 ubiquitin-like [PTHR10969] (2-116)
  IPR029071 Ubiquitin-like domain superfamily [SSF54236] (1-116)

Secondary structure (DSSP, 8-state):
--------HHHHHS-HHHHHHHHHHHHHH-TTEEEEEEEEPTT---PPPS-SEEEEETTSBHHHHHHHHHHHS---TT---EEEBTTBPPPTTSBHHHHHHHH--TTS-EEEEEESSSSTT-/--------HHHHHS-HHHHHHHHHHHHHH-TTEEEEEEEE-TT--SPPPS--EEEEETTSBHHHHHHHHHHHHT--TTS--EEEBTTBPPPTTSBHHHHHHHH--TTS-EEEEEESSSSTT-/--TT-EE--GGGG--

Foldseek 3Di:
DDADDFDDVVPVVDPLVRLLVVLVVLCVVPVQWAWEFEAAFPPAPFDGFPHGIDTGGQQAFQLNVCVVVVVRTPDDPPQAKFKDWPFAGDDRGHGNNVQQVVGPDPSRYTYMYMHSDRTGRD/DDADDQDDVVPVVDPLVVLLVVLVVVCVVPVQWAKEFEFAQVVAPFATAPDGIDTGGQQAFQLNVVVVVCVRRVDDPPQQKAKDWPFAGDDRGHGNNVVQVVGPDNSRYTYMYMHSDRTRPD/DDPPDDDDDPVVVPD

Radius of gyration: 20.46 Å; Cα contacts (8 Å, |Δi|>4): 470; chains: 3; bounding box: 52×55×47 Å

Nearest PDB structures (foldseek):
  7cdb-assembly2_C  TM=1.071E+00  e=9.237E-01  Mus musculus
  7bru-assembly1_B  TM=9.923E-01  e=1.961E-21  Homo sapiens
  6hb9-assembly1_A  TM=9.721E-01  e=1.025E-21  Homo sapiens
  6yop-assembly1_A  TM=9.659E-01  e=1.167E-21  Homo sapiens
  6hyn-assembly1_A  TM=9.625E-01  e=2.894E-21  Homo sapiens